Protein AF-A0A426Z5V8-F1 (afdb_monomer)

Structure (mmCIF, N/CA/C/O backbone):
data_AF-A0A426Z5V8-F1
#
_entry.id   AF-A0A426Z5V8-F1
#
loop_
_atom_site.group_PDB
_atom_site.id
_atom_site.type_symbol
_atom_site.label_atom_id
_atom_site.label_alt_id
_atom_site.label_comp_id
_atom_site.label_asym_id
_atom_site.label_entity_id
_atom_site.label_seq_id
_atom_site.pdbx_PDB_ins_code
_atom_site.Cartn_x
_atom_site.Cartn_y
_atom_site.Cartn_z
_atom_site.occupancy
_atom_site.B_iso_or_equiv
_atom_site.auth_seq_id
_atom_site.auth_comp_id
_atom_site.auth_asym_id
_atom_site.auth_atom_id
_atom_site.pdbx_PDB_model_num
ATOM 1 N N . MET A 1 1 ? 6.191 -29.766 -72.476 1.00 55.16 1 MET A N 1
ATOM 2 C CA . MET A 1 1 ? 6.944 -28.725 -71.738 1.00 55.16 1 MET A CA 1
ATOM 3 C C . MET A 1 1 ? 6.121 -27.982 -70.675 1.00 55.16 1 MET A C 1
ATOM 5 O O . MET A 1 1 ? 6.708 -27.574 -69.689 1.00 55.16 1 MET A O 1
ATOM 9 N N . ALA A 1 2 ? 4.786 -27.871 -70.777 1.00 56.72 2 ALA A N 1
ATOM 10 C CA . ALA A 1 2 ? 3.967 -27.177 -69.764 1.00 56.72 2 ALA A CA 1
ATOM 11 C C . ALA A 1 2 ? 3.814 -27.917 -68.411 1.00 56.72 2 ALA A C 1
ATOM 13 O O . ALA A 1 2 ? 3.702 -27.281 -67.372 1.00 56.72 2 ALA A O 1
ATOM 14 N N . LYS A 1 3 ? 3.858 -29.259 -68.395 1.00 54.56 3 LYS A N 1
ATOM 15 C CA . LYS A 1 3 ? 3.648 -30.066 -67.172 1.00 54.56 3 LYS A CA 1
ATOM 16 C C . LYS A 1 3 ? 4.737 -29.871 -66.108 1.00 54.56 3 LYS A C 1
ATOM 18 O O . LYS A 1 3 ? 4.431 -29.858 -64.922 1.00 54.56 3 LYS A O 1
ATOM 23 N N . HIS A 1 4 ? 5.986 -29.674 -66.534 1.00 56.72 4 HIS A N 1
ATOM 24 C CA . HIS A 1 4 ? 7.084 -29.393 -65.609 1.00 56.72 4 HIS A CA 1
ATOM 25 C C . HIS A 1 4 ? 6.956 -27.997 -64.999 1.00 56.72 4 HIS A C 1
ATOM 27 O O . HIS A 1 4 ? 7.179 -27.859 -63.807 1.00 56.72 4 HIS A O 1
ATOM 33 N N . LEU A 1 5 ? 6.501 -27.006 -65.777 1.00 56.75 5 LEU A N 1
ATOM 34 C CA . LEU A 1 5 ? 6.340 -25.621 -65.331 1.00 56.75 5 LEU A CA 1
ATOM 35 C C . LEU A 1 5 ? 5.289 -25.474 -64.217 1.00 56.75 5 LEU A C 1
ATOM 37 O O . LEU A 1 5 ? 5.528 -24.773 -63.240 1.00 56.75 5 LEU A O 1
ATOM 41 N N . PHE A 1 6 ? 4.156 -26.178 -64.314 1.00 58.22 6 PHE A N 1
ATOM 42 C CA . PHE A 1 6 ? 3.129 -26.148 -63.262 1.00 58.22 6 PHE A CA 1
ATOM 43 C C . PHE A 1 6 ? 3.600 -26.803 -61.957 1.00 58.22 6 PHE A C 1
ATOM 45 O O . PHE A 1 6 ? 3.273 -26.318 -60.876 1.00 58.22 6 PHE A O 1
ATOM 52 N N . SER A 1 7 ? 4.406 -27.865 -62.049 1.00 63.38 7 SER A N 1
ATOM 53 C CA . SER A 1 7 ? 4.943 -28.549 -60.870 1.00 63.38 7 SER A CA 1
ATOM 54 C C . SER A 1 7 ? 5.973 -27.696 -60.131 1.00 63.38 7 SER A C 1
ATOM 56 O O . SER A 1 7 ? 5.934 -27.639 -58.905 1.00 63.38 7 SER A O 1
ATOM 58 N N . THR A 1 8 ? 6.873 -27.001 -60.835 1.00 66.81 8 THR A N 1
ATOM 59 C CA . THR A 1 8 ? 7.850 -26.112 -60.185 1.00 66.81 8 THR A CA 1
ATOM 60 C C . THR A 1 8 ? 7.180 -24.893 -59.563 1.00 66.81 8 THR A C 1
ATOM 62 O O . THR A 1 8 ? 7.540 -24.517 -58.453 1.00 66.81 8 THR A O 1
ATOM 65 N N . VAL A 1 9 ? 6.176 -24.306 -60.222 1.00 71.31 9 VAL A N 1
ATOM 66 C CA . VAL A 1 9 ? 5.433 -23.159 -59.673 1.00 71.31 9 VAL A CA 1
ATOM 67 C C . VAL A 1 9 ? 4.659 -23.550 -58.409 1.00 71.31 9 VAL A C 1
ATOM 69 O O . VAL A 1 9 ? 4.696 -22.811 -57.429 1.00 71.31 9 VAL A O 1
ATOM 72 N N . ALA A 1 10 ? 4.034 -24.733 -58.381 1.00 69.94 10 ALA A N 1
ATOM 73 C CA . ALA A 1 10 ? 3.339 -25.232 -57.193 1.00 69.94 10 ALA A CA 1
ATOM 74 C C . ALA A 1 10 ? 4.294 -25.485 -56.010 1.00 69.94 10 ALA A C 1
ATOM 76 O O . ALA A 1 10 ? 3.974 -25.133 -54.875 1.00 69.94 10 ALA A O 1
ATOM 77 N N . ILE A 1 11 ? 5.485 -26.035 -56.272 1.00 71.62 11 ILE A N 1
ATOM 78 C CA . ILE A 1 11 ? 6.505 -26.279 -55.239 1.00 71.62 11 ILE A CA 1
ATOM 79 C C . ILE A 1 11 ? 7.052 -24.956 -54.690 1.00 71.62 11 ILE A C 1
ATOM 81 O O . ILE A 1 11 ? 7.156 -24.795 -53.477 1.00 71.62 11 ILE A O 1
ATOM 85 N N . VAL A 1 12 ? 7.347 -23.983 -55.557 1.00 74.31 12 VAL A N 1
ATOM 86 C CA . VAL A 1 12 ? 7.844 -22.664 -55.134 1.00 74.31 12 VAL A CA 1
ATOM 87 C C . VAL A 1 12 ? 6.796 -21.921 -54.304 1.00 74.31 12 VAL A C 1
ATOM 89 O O . VAL A 1 12 ? 7.149 -21.328 -53.289 1.00 74.31 12 VAL A O 1
ATOM 92 N N . PHE A 1 13 ? 5.513 -21.995 -54.671 1.00 66.31 13 PHE A N 1
ATOM 93 C CA . PHE A 1 13 ? 4.436 -21.360 -53.909 1.00 66.31 13 PHE A CA 1
ATOM 94 C C . PHE A 1 13 ? 4.226 -22.032 -52.545 1.00 66.31 13 PHE A C 1
ATOM 96 O O . PHE A 1 13 ? 4.108 -21.344 -51.536 1.00 66.31 13 PHE A O 1
ATOM 103 N N . ALA A 1 14 ? 4.269 -23.367 -52.477 1.00 68.75 14 ALA A N 1
ATOM 104 C CA . ALA A 1 14 ? 4.190 -24.090 -51.209 1.00 68.75 14 ALA A CA 1
ATOM 105 C C . ALA A 1 14 ? 5.364 -23.737 -50.279 1.00 68.75 14 ALA A C 1
ATOM 107 O O . ALA A 1 14 ? 5.156 -23.440 -49.108 1.00 68.75 14 ALA A O 1
ATOM 108 N N . VAL A 1 15 ? 6.590 -23.679 -50.801 1.00 71.00 15 VAL A N 1
ATOM 109 C CA . VAL A 1 15 ? 7.780 -23.314 -50.016 1.00 71.00 15 VAL A CA 1
ATOM 110 C C . VAL A 1 15 ? 7.729 -21.844 -49.574 1.00 71.00 15 VAL A C 1
ATOM 112 O O . VAL A 1 15 ? 7.972 -21.549 -48.405 1.00 71.00 15 VAL A O 1
ATOM 115 N N . ALA A 1 16 ? 7.333 -20.924 -50.459 1.00 71.31 16 ALA A N 1
ATOM 116 C CA . ALA A 1 16 ? 7.207 -19.498 -50.152 1.00 71.31 16 ALA A CA 1
ATOM 117 C C . ALA A 1 16 ? 6.051 -19.173 -49.191 1.00 71.31 16 ALA A C 1
ATOM 119 O O . ALA A 1 16 ? 6.133 -18.182 -48.472 1.00 71.31 16 ALA A O 1
ATOM 120 N N . CYS A 1 17 ? 4.993 -19.987 -49.145 1.00 64.00 17 CYS A N 1
ATOM 121 C CA . CYS A 1 17 ? 3.884 -19.812 -48.203 1.00 64.00 17 CYS A CA 1
ATOM 122 C C . CYS A 1 17 ? 4.128 -20.500 -46.851 1.00 64.00 17 CYS A C 1
ATOM 124 O O . CYS A 1 17 ? 3.636 -20.019 -45.832 1.00 64.00 17 CYS A O 1
ATOM 126 N N . VAL A 1 18 ? 4.894 -21.595 -46.816 1.00 62.75 18 VAL A N 1
ATOM 127 C CA . VAL A 1 18 ? 5.131 -22.377 -45.588 1.00 62.75 18 VAL A CA 1
ATOM 128 C C . VAL A 1 18 ? 6.331 -21.852 -44.788 1.00 62.75 18 VAL A C 1
ATOM 130 O O . VAL A 1 18 ? 6.291 -21.853 -43.558 1.00 62.75 18 VAL A O 1
ATOM 133 N N . LEU A 1 19 ? 7.371 -21.321 -45.443 1.00 58.97 19 LEU A N 1
ATOM 134 C CA . LEU A 1 19 ? 8.549 -20.770 -44.754 1.00 58.97 19 LEU A CA 1
ATOM 135 C C . LEU A 1 19 ? 8.251 -19.537 -43.871 1.00 58.97 19 LEU A C 1
ATOM 137 O O . LEU A 1 19 ? 8.749 -19.498 -42.744 1.00 58.97 19 LEU A O 1
ATOM 141 N N . PRO A 1 20 ? 7.425 -18.554 -44.287 1.00 60.22 20 PRO A N 1
ATOM 142 C CA . PRO A 1 20 ? 7.067 -17.432 -43.421 1.00 60.22 20 PRO A CA 1
ATOM 143 C C . PRO A 1 20 ? 6.197 -17.866 -42.238 1.00 60.22 20 PRO A C 1
ATOM 145 O O . PRO A 1 20 ? 6.329 -17.307 -41.154 1.00 60.22 20 PRO A O 1
ATOM 148 N N . ALA A 1 21 ? 5.340 -18.880 -42.416 1.00 58.59 21 ALA A N 1
ATOM 149 C CA . ALA A 1 21 ? 4.471 -19.386 -41.354 1.00 58.59 21 ALA A CA 1
ATOM 150 C C . ALA A 1 21 ? 5.272 -20.021 -40.201 1.00 58.59 21 ALA A C 1
ATOM 152 O O . ALA A 1 21 ? 4.954 -19.803 -39.034 1.00 58.59 21 ALA A O 1
ATOM 153 N N . LEU A 1 22 ? 6.361 -20.732 -40.514 1.00 55.81 22 LEU A N 1
ATOM 154 C CA . LEU A 1 22 ? 7.282 -21.284 -39.512 1.00 55.81 22 LEU A CA 1
ATOM 155 C C . LEU A 1 22 ? 8.138 -20.200 -38.839 1.00 55.81 22 LEU A C 1
ATOM 157 O O . LEU A 1 22 ? 8.370 -20.272 -37.636 1.00 55.81 22 LEU A O 1
ATOM 161 N N . ALA A 1 23 ? 8.549 -19.163 -39.576 1.00 56.12 23 ALA A N 1
ATOM 162 C CA . ALA A 1 23 ? 9.324 -18.052 -39.017 1.00 56.12 23 ALA A CA 1
ATOM 163 C C . ALA A 1 23 ? 8.516 -17.169 -38.045 1.00 56.12 23 ALA A C 1
ATOM 165 O O . ALA A 1 23 ? 9.105 -16.503 -37.194 1.00 56.12 23 ALA A O 1
ATOM 166 N N . ILE A 1 24 ? 7.182 -17.153 -38.155 1.00 53.88 24 ILE A N 1
ATOM 167 C CA . ILE A 1 24 ? 6.301 -16.462 -37.200 1.00 53.88 24 ILE A CA 1
ATOM 168 C C . ILE A 1 24 ? 6.082 -17.324 -35.946 1.00 53.88 24 ILE A C 1
ATOM 170 O O . ILE A 1 24 ? 6.035 -16.783 -34.846 1.00 53.88 24 ILE A O 1
ATOM 174 N N . ALA A 1 25 ? 6.029 -18.655 -36.075 1.00 51.53 25 ALA A N 1
ATOM 175 C CA . ALA A 1 25 ? 5.798 -19.556 -34.941 1.00 51.53 25 ALA A CA 1
ATOM 176 C C . ALA A 1 25 ? 6.964 -19.608 -33.934 1.00 51.53 25 ALA A C 1
ATOM 178 O O . ALA A 1 25 ? 6.746 -19.909 -32.765 1.00 51.53 25 ALA A O 1
ATOM 179 N N . THR A 1 26 ? 8.194 -19.297 -34.354 1.00 48.88 26 THR A N 1
ATOM 180 C CA . THR A 1 26 ? 9.377 -19.327 -33.472 1.00 48.88 26 THR A CA 1
ATOM 181 C C . THR A 1 26 ? 9.777 -17.958 -32.919 1.00 48.88 26 THR A C 1
ATOM 183 O O . THR A 1 26 ? 10.786 -17.864 -32.226 1.00 48.88 26 THR A O 1
ATOM 186 N N . ARG A 1 27 ? 9.046 -16.881 -33.241 1.00 45.56 27 ARG A N 1
ATOM 187 C CA . ARG A 1 27 ? 9.428 -15.510 -32.855 1.00 45.56 27 ARG A CA 1
ATOM 188 C C . ARG A 1 27 ? 8.828 -15.006 -31.545 1.00 45.56 27 ARG A C 1
ATOM 190 O O . ARG A 1 27 ? 9.198 -13.916 -31.132 1.00 45.56 27 ARG A O 1
ATOM 197 N N . ASP A 1 28 ? 7.996 -15.799 -30.875 1.00 45.94 28 ASP A N 1
ATOM 198 C CA . ASP A 1 28 ? 7.311 -15.382 -29.640 1.00 45.94 28 ASP A CA 1
ATOM 199 C C . ASP A 1 28 ? 7.700 -16.196 -28.396 1.00 45.94 28 ASP A C 1
ATOM 201 O O . ASP A 1 28 ? 6.934 -16.328 -27.447 1.00 45.94 28 ASP A O 1
ATOM 205 N N . VAL A 1 29 ? 8.938 -16.693 -28.353 1.00 41.53 29 VAL A N 1
ATOM 206 C CA . VAL A 1 29 ? 9.629 -16.881 -27.065 1.00 41.53 29 VAL A CA 1
ATOM 207 C C . VAL A 1 29 ? 10.583 -15.706 -26.896 1.00 41.53 29 VAL A C 1
ATOM 209 O O . VAL A 1 29 ? 11.797 -15.858 -26.774 1.00 41.53 29 VAL A O 1
ATOM 212 N N . GLY A 1 30 ? 10.028 -14.492 -26.961 1.00 44.12 30 GLY A N 1
ATOM 213 C CA . GLY A 1 30 ? 10.671 -13.371 -26.302 1.00 44.12 30 GLY A CA 1
ATOM 214 C C . GLY A 1 30 ? 10.870 -13.803 -24.858 1.00 44.12 30 GLY A C 1
ATOM 215 O O . GLY A 1 30 ? 9.911 -14.212 -24.207 1.00 44.12 30 GLY A O 1
ATOM 216 N N . VAL A 1 31 ? 12.123 -13.817 -24.407 1.00 42.22 31 VAL A N 1
ATOM 217 C CA . VAL A 1 31 ? 12.471 -13.974 -22.998 1.00 42.22 31 VAL A CA 1
ATOM 218 C C . VAL A 1 31 ? 11.587 -12.993 -22.242 1.00 42.22 31 VAL A C 1
ATOM 220 O O . VAL A 1 31 ? 11.817 -11.786 -22.287 1.00 42.22 31 VAL A O 1
ATOM 223 N N . VAL A 1 32 ? 10.526 -13.501 -21.615 1.00 48.88 32 VAL A N 1
ATOM 224 C CA . VAL A 1 32 ? 9.809 -12.765 -20.588 1.00 48.88 32 VAL A CA 1
ATOM 225 C C . VAL A 1 32 ? 10.875 -12.586 -19.527 1.00 48.88 32 VAL A C 1
ATOM 227 O O . VAL A 1 32 ? 11.209 -13.542 -18.826 1.00 48.88 32 VAL A O 1
ATOM 230 N N . LYS A 1 33 ? 11.516 -11.413 -19.500 1.00 52.44 33 LYS A N 1
ATOM 231 C CA . LYS A 1 33 ? 12.342 -11.030 -18.361 1.00 52.44 33 LYS A CA 1
ATOM 232 C C . LYS A 1 33 ? 11.491 -11.322 -17.136 1.00 52.44 33 LYS A C 1
ATOM 234 O O . LYS A 1 33 ? 10.321 -10.932 -17.119 1.00 52.44 33 LYS A O 1
ATOM 239 N N . LEU A 1 34 ? 12.032 -12.109 -16.210 1.00 66.81 34 LEU A N 1
ATOM 240 C CA . LEU A 1 34 ? 11.315 -12.491 -15.006 1.00 66.81 34 LEU A CA 1
ATOM 241 C C . LEU A 1 34 ? 10.968 -11.199 -14.266 1.00 66.81 34 LEU A C 1
ATOM 243 O O . LEU A 1 34 ? 11.822 -10.587 -13.643 1.00 66.81 34 LEU A O 1
ATOM 247 N N . GLY A 1 35 ? 9.736 -10.731 -14.444 1.00 82.88 35 GLY A N 1
ATOM 248 C CA . GLY A 1 35 ? 9.221 -9.597 -13.701 1.00 82.88 35 GLY A CA 1
ATOM 249 C C . GLY A 1 35 ? 8.995 -9.988 -12.248 1.00 82.88 35 GLY A C 1
ATOM 250 O O . GLY A 1 35 ? 9.048 -11.166 -11.872 1.00 82.88 35 GLY A O 1
ATOM 251 N N . PHE A 1 36 ? 8.673 -8.993 -11.438 1.00 90.50 36 PHE A N 1
ATOM 252 C CA . PHE A 1 36 ? 8.316 -9.199 -10.046 1.00 90.50 36 PHE A CA 1
ATOM 253 C C . PHE A 1 36 ? 6.808 -9.118 -9.850 1.00 90.50 36 PHE A C 1
ATOM 255 O O . PHE A 1 36 ? 6.100 -8.383 -10.536 1.00 90.50 36 PHE A O 1
ATOM 262 N N . VAL A 1 37 ? 6.315 -9.868 -8.871 1.00 92.12 37 VAL A N 1
ATOM 263 C CA . VAL A 1 37 ? 4.972 -9.678 -8.325 1.00 92.12 37 VAL A CA 1
ATOM 264 C C . VAL A 1 37 ? 5.137 -8.990 -6.985 1.00 92.12 37 VAL A C 1
ATOM 266 O O . VAL A 1 37 ? 5.629 -9.602 -6.040 1.00 92.12 37 VAL A O 1
ATOM 269 N N . VAL A 1 38 ? 4.748 -7.725 -6.890 1.00 93.88 38 VAL A N 1
ATOM 270 C CA . VAL A 1 38 ? 4.689 -7.032 -5.605 1.00 93.88 38 VAL A CA 1
ATOM 271 C C . VAL A 1 38 ? 3.349 -7.336 -4.963 1.00 93.88 38 VAL A C 1
ATOM 273 O O . VAL A 1 38 ? 2.304 -6.961 -5.495 1.00 93.88 38 VAL A O 1
ATOM 276 N N . GLN A 1 39 ? 3.389 -8.025 -3.830 1.00 94.25 39 GLN A N 1
ATOM 277 C CA . GLN A 1 39 ? 2.213 -8.409 -3.071 1.00 94.25 39 GLN A CA 1
ATOM 278 C C . GLN A 1 39 ? 2.183 -7.668 -1.738 1.00 94.25 39 GLN A C 1
ATOM 280 O O . GLN A 1 39 ? 3.158 -7.679 -0.992 1.00 94.25 39 GLN A O 1
ATOM 285 N N . GLY A 1 40 ? 1.048 -7.078 -1.396 1.00 94.25 40 GLY A N 1
ATOM 286 C CA . GLY A 1 40 ? 0.831 -6.476 -0.085 1.00 94.25 40 GLY A CA 1
ATOM 287 C C . GLY A 1 40 ? -0.650 -6.405 0.245 1.00 94.25 40 GLY A C 1
ATOM 288 O O . GLY A 1 40 ? -1.492 -6.885 -0.514 1.00 94.25 40 GLY A O 1
ATOM 289 N N . ARG A 1 41 ? -0.977 -5.824 1.398 1.00 94.50 41 ARG A N 1
ATOM 290 C CA . ARG A 1 41 ? -2.364 -5.654 1.844 1.00 94.50 41 ARG A CA 1
ATOM 291 C C . ARG A 1 41 ? -2.653 -4.203 2.163 1.00 94.50 41 ARG A C 1
ATOM 293 O O . ARG A 1 41 ? -1.749 -3.463 2.551 1.00 94.50 41 ARG A O 1
ATOM 300 N N . VAL A 1 42 ? -3.915 -3.817 2.020 1.00 95.38 42 VAL A N 1
ATOM 301 C CA . VAL A 1 42 ? -4.397 -2.511 2.466 1.00 95.38 42 VAL A CA 1
ATOM 302 C C . VAL A 1 42 ? -5.455 -2.704 3.538 1.00 95.38 42 VAL A C 1
ATOM 304 O O . VAL A 1 42 ? -6.479 -3.346 3.301 1.00 95.38 42 VAL A O 1
ATOM 307 N N . PHE A 1 43 ? -5.190 -2.164 4.724 1.00 95.88 43 PHE A N 1
ATOM 308 C CA . PHE A 1 43 ? -6.089 -2.250 5.868 1.00 95.88 43 PHE A CA 1
ATOM 309 C C . PHE A 1 43 ? -6.724 -0.897 6.192 1.00 95.88 43 PHE A C 1
ATOM 311 O O . PHE A 1 43 ? -6.172 0.170 5.925 1.00 95.88 43 PHE A O 1
ATOM 318 N N . CYS A 1 44 ? -7.906 -0.966 6.782 1.00 96.50 44 CYS A N 1
ATOM 319 C CA . CYS A 1 44 ? -8.594 0.124 7.433 1.00 96.50 44 CYS A CA 1
ATOM 320 C C . CYS A 1 44 ? -8.350 0.021 8.939 1.00 96.50 44 CYS A C 1
ATOM 322 O O . CYS A 1 44 ? -8.772 -0.940 9.591 1.00 96.50 44 CYS A O 1
ATOM 324 N N . ASP A 1 45 ? -7.691 1.026 9.496 1.00 96.88 45 ASP A N 1
ATOM 325 C CA . ASP A 1 45 ? -7.527 1.196 10.929 1.00 96.88 45 ASP A CA 1
ATOM 326 C C . ASP A 1 45 ? -8.837 1.710 11.540 1.00 96.88 45 ASP A C 1
ATOM 328 O O . ASP A 1 45 ? -9.105 2.913 11.627 1.00 96.88 45 ASP A O 1
ATOM 332 N N . THR A 1 46 ? -9.672 0.757 11.947 1.00 96.94 46 THR A N 1
ATOM 333 C CA . THR A 1 46 ? -10.987 0.985 12.555 1.00 96.94 46 THR A CA 1
ATOM 334 C C . THR A 1 46 ? -10.918 1.556 13.965 1.00 96.94 46 THR A C 1
ATOM 336 O O . THR A 1 46 ? -11.911 2.107 14.443 1.00 96.94 46 THR A O 1
ATOM 339 N N . CYS A 1 47 ? -9.772 1.441 14.636 1.00 96.25 47 CYS A N 1
ATOM 340 C CA . CYS A 1 47 ? -9.580 1.937 15.994 1.00 96.25 47 CYS A CA 1
ATOM 341 C C . CYS A 1 47 ? -8.756 3.217 16.063 1.00 96.25 47 CYS A C 1
ATOM 343 O O . CYS A 1 47 ? -8.745 3.855 17.117 1.00 96.25 47 CYS A O 1
ATOM 345 N N . ARG A 1 48 ? -8.149 3.634 14.950 1.00 95.06 48 ARG A N 1
ATOM 346 C CA . ARG A 1 48 ? -7.212 4.758 14.881 1.00 95.06 48 ARG A CA 1
ATOM 347 C C . ARG A 1 48 ? -5.974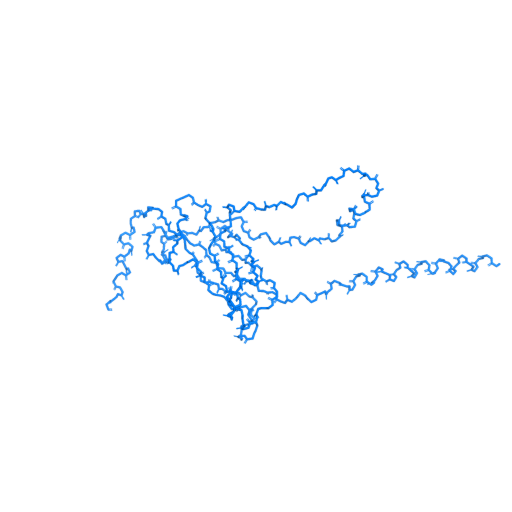 4.523 15.757 1.00 95.06 48 ARG A C 1
ATOM 349 O O . ARG A 1 48 ? -5.484 5.443 16.403 1.00 95.06 48 ARG A O 1
ATOM 356 N N . ALA A 1 49 ? -5.511 3.273 15.793 1.00 93.75 49 ALA A N 1
ATOM 357 C CA . ALA A 1 49 ? -4.361 2.805 16.561 1.00 93.75 49 ALA A CA 1
ATOM 358 C C . ALA A 1 49 ? -3.005 3.175 15.929 1.00 93.75 49 ALA A C 1
ATOM 360 O O . ALA A 1 49 ? -1.994 3.230 16.622 1.00 93.75 49 ALA A O 1
ATOM 361 N N . GLY A 1 50 ? -2.962 3.397 14.613 1.00 93.94 50 GLY A N 1
ATOM 362 C CA . GLY A 1 50 ? -1.735 3.617 13.841 1.00 93.94 50 GLY A CA 1
ATOM 363 C C . GLY A 1 50 ? -1.040 2.336 13.358 1.00 93.94 50 GLY A C 1
ATOM 364 O O . GLY A 1 50 ? 0.019 2.394 12.727 1.00 93.94 50 GLY A O 1
ATOM 365 N N . PHE A 1 51 ? -1.629 1.171 13.623 1.00 93.19 51 PHE A N 1
ATOM 366 C CA . PHE A 1 51 ? -1.131 -0.137 13.203 1.00 93.19 51 PHE A CA 1
ATOM 367 C C . PHE A 1 51 ? -2.282 -1.131 13.008 1.00 93.19 51 PHE A C 1
ATOM 369 O O . PHE A 1 51 ? -3.424 -0.872 13.381 1.00 93.19 51 PHE A O 1
ATOM 376 N N . GLU A 1 52 ? -1.972 -2.272 12.396 1.00 93.94 52 GLU A N 1
ATOM 377 C CA . GLU A 1 52 ? -2.937 -3.337 12.123 1.00 93.94 52 GLU A CA 1
ATOM 378 C C . GLU A 1 52 ? -3.330 -4.057 13.429 1.00 93.94 52 GLU A C 1
ATOM 380 O O . GLU A 1 52 ? -2.481 -4.602 14.134 1.00 93.94 52 GLU A O 1
ATOM 385 N N . THR A 1 53 ? -4.623 -4.054 13.754 1.00 94.69 53 THR A N 1
ATOM 386 C CA . THR A 1 53 ? -5.210 -4.675 14.957 1.00 94.69 53 THR A CA 1
ATOM 387 C C . THR A 1 53 ? -6.216 -5.772 14.579 1.00 94.69 53 THR A C 1
ATOM 389 O O . THR A 1 53 ? -6.707 -5.779 13.451 1.00 94.69 53 THR A O 1
ATOM 392 N N . PRO A 1 54 ? -6.632 -6.658 15.508 1.00 94.88 54 PRO A N 1
ATOM 393 C CA . PRO A 1 54 ? -7.698 -7.637 15.257 1.00 94.88 54 PRO A CA 1
ATOM 394 C C . PRO A 1 54 ? -9.049 -7.029 14.851 1.00 94.88 54 PRO A C 1
ATOM 396 O O . PRO A 1 54 ? -9.883 -7.724 14.279 1.00 94.88 54 PRO A O 1
ATOM 399 N N . ALA A 1 55 ? -9.279 -5.747 15.157 1.00 95.56 55 ALA A N 1
ATOM 400 C CA . ALA A 1 55 ? -10.471 -5.012 14.740 1.00 95.56 55 ALA A CA 1
ATOM 401 C C . ALA A 1 55 ? -10.330 -4.370 13.348 1.00 95.56 55 ALA A C 1
ATOM 403 O O . ALA A 1 55 ? -11.317 -3.858 12.813 1.00 95.56 55 ALA A O 1
ATOM 404 N N . SER A 1 56 ? -9.123 -4.350 12.773 1.00 96.00 56 SER A N 1
ATOM 405 C CA . SER A 1 56 ? -8.875 -3.772 11.451 1.00 96.00 56 SER A CA 1
ATOM 406 C C . SER A 1 56 ? -9.569 -4.592 10.370 1.00 96.00 56 SER A C 1
ATOM 408 O O . SER A 1 56 ? -9.588 -5.822 10.412 1.00 96.00 56 SER A O 1
ATOM 410 N N . THR A 1 57 ? -10.134 -3.904 9.385 1.00 95.81 57 THR A N 1
ATOM 411 C CA . THR A 1 57 ? -10.725 -4.531 8.197 1.00 95.81 57 THR A CA 1
ATOM 412 C C . THR A 1 57 ? -9.801 -4.338 7.004 1.00 95.81 57 THR A C 1
ATOM 414 O O . THR A 1 57 ? -8.924 -3.482 7.035 1.00 95.81 57 THR A O 1
ATOM 417 N N . TYR A 1 58 ? -9.964 -5.124 5.942 1.00 95.19 58 TYR A N 1
ATOM 418 C CA . TYR A 1 58 ? -9.176 -4.949 4.721 1.00 95.19 58 TYR A CA 1
ATOM 419 C C . TYR A 1 58 ? -10.010 -4.310 3.612 1.00 95.19 58 TYR A C 1
ATOM 421 O O . TYR A 1 58 ? -11.178 -4.661 3.433 1.00 95.19 58 TYR A O 1
ATOM 429 N N . ILE A 1 59 ? -9.396 -3.385 2.869 1.00 93.00 59 ILE A N 1
ATOM 430 C CA . ILE A 1 59 ? -10.053 -2.639 1.792 1.00 93.00 59 ILE A CA 1
ATOM 431 C C . ILE A 1 59 ? -10.182 -3.540 0.568 1.00 93.00 59 ILE A C 1
ATOM 433 O O . ILE A 1 59 ? -9.200 -3.820 -0.122 1.00 93.00 59 ILE A O 1
ATOM 437 N N . GLN A 1 60 ? -11.400 -3.998 0.302 1.00 91.44 60 GLN A N 1
ATOM 438 C CA . GLN A 1 60 ? -11.696 -4.898 -0.808 1.00 91.44 60 GLN A CA 1
ATOM 439 C C . GLN A 1 60 ? -11.751 -4.141 -2.137 1.00 91.44 60 GLN A C 1
ATOM 441 O O . GLN A 1 60 ? -12.277 -3.030 -2.205 1.00 91.44 60 GLN A O 1
ATOM 446 N N . GLY A 1 61 ? -11.261 -4.772 -3.200 1.00 85.12 61 GLY A N 1
ATOM 447 C CA . GLY A 1 61 ? -11.366 -4.255 -4.561 1.00 85.12 61 GLY A CA 1
ATOM 448 C C . GLY A 1 61 ? -11.690 -5.347 -5.581 1.00 85.12 61 GLY A C 1
ATOM 449 O O . GLY A 1 61 ? -11.889 -6.516 -5.243 1.00 85.12 61 GLY A O 1
ATOM 450 N N . GLU A 1 62 ? -11.744 -4.956 -6.856 1.00 78.25 62 GLU A N 1
ATOM 451 C CA . GLU A 1 62 ? -12.081 -5.858 -7.971 1.00 78.25 62 GLU A CA 1
ATOM 452 C C . GLU A 1 62 ? -10.948 -6.837 -8.339 1.00 78.25 62 GLU A C 1
ATOM 454 O O . GLU A 1 62 ? -11.138 -7.742 -9.152 1.00 78.25 62 GLU A O 1
ATOM 459 N N . GLY A 1 63 ? -9.780 -6.700 -7.707 1.00 69.44 63 GLY A N 1
ATOM 460 C CA . GLY A 1 63 ? -8.617 -7.549 -7.913 1.00 69.44 63 GLY A CA 1
ATOM 461 C C . GLY A 1 63 ? -7.840 -7.247 -9.189 1.00 69.44 63 GLY A C 1
ATOM 462 O O . GLY A 1 63 ? -8.246 -6.477 -10.061 1.00 69.44 63 GLY A O 1
ATOM 463 N N . PHE A 1 64 ? -6.674 -7.882 -9.276 1.00 63.44 64 PHE A N 1
ATOM 464 C CA . PHE A 1 64 ? -5.754 -7.756 -10.395 1.00 63.44 64 PHE A CA 1
ATOM 465 C C . PHE A 1 64 ? -6.383 -8.297 -11.690 1.00 63.44 64 PHE A C 1
ATOM 467 O O . PHE A 1 64 ? -6.497 -9.511 -11.886 1.00 63.44 64 PHE A O 1
ATOM 474 N N . THR A 1 65 ? -6.745 -7.408 -12.618 1.00 54.09 65 THR A N 1
ATOM 475 C CA . THR A 1 65 ? -6.996 -7.807 -14.006 1.00 54.09 65 THR A CA 1
ATOM 476 C C . THR A 1 65 ? -5.656 -7.913 -14.719 1.00 54.09 65 THR A C 1
ATOM 478 O O . THR A 1 65 ? -5.133 -6.944 -15.265 1.00 54.09 65 THR A O 1
ATOM 481 N N . ALA A 1 66 ? -5.079 -9.119 -14.719 1.00 51.84 66 ALA A N 1
ATOM 482 C CA . ALA A 1 66 ? -3.946 -9.416 -15.586 1.00 51.84 66 ALA A CA 1
ATOM 483 C C . ALA A 1 66 ? -4.285 -8.961 -17.012 1.00 51.84 66 ALA A C 1
ATOM 485 O O . ALA A 1 66 ? -5.411 -9.224 -17.459 1.00 51.84 66 ALA A O 1
ATOM 486 N N . PRO A 1 67 ? -3.358 -8.319 -17.748 1.00 48.06 67 PRO A N 1
ATOM 487 C CA . PRO A 1 67 ? -3.578 -8.048 -19.155 1.00 48.06 67 PRO A CA 1
ATOM 488 C C . PRO A 1 67 ? -3.814 -9.396 -19.830 1.00 48.06 67 PRO A C 1
ATOM 490 O O . PRO A 1 67 ? -2.889 -10.183 -20.036 1.00 48.06 67 PRO A O 1
ATOM 493 N N . ARG A 1 68 ? -5.088 -9.695 -20.111 1.00 39.66 68 ARG A N 1
ATOM 494 C CA . ARG A 1 68 ? -5.496 -10.875 -20.860 1.00 39.66 68 ARG A CA 1
ATOM 495 C C . ARG A 1 68 ? -4.756 -10.734 -22.171 1.00 39.66 68 ARG A C 1
ATOM 497 O O . ARG A 1 68 ? -5.023 -9.785 -22.910 1.00 39.66 68 ARG A O 1
ATOM 504 N N . SER A 1 69 ? -3.757 -11.592 -22.359 1.00 42.78 69 SER A N 1
ATOM 505 C CA . SER A 1 69 ? -2.885 -11.626 -23.522 1.00 42.78 69 SER A CA 1
ATOM 506 C C . SER A 1 69 ? -3.671 -11.170 -24.744 1.00 42.78 69 SER A C 1
ATOM 508 O O . SER A 1 69 ? -4.692 -11.763 -25.104 1.00 42.78 69 SER A O 1
ATOM 510 N N . ARG A 1 70 ? -3.248 -10.052 -25.347 1.00 44.44 70 ARG A N 1
ATOM 511 C CA . ARG A 1 70 ? -3.704 -9.692 -26.687 1.00 44.44 70 ARG A CA 1
ATOM 512 C C . ARG A 1 70 ? -3.251 -10.839 -27.579 1.00 44.44 70 ARG A C 1
ATOM 514 O O . ARG A 1 70 ? -2.139 -10.831 -28.090 1.00 44.44 70 ARG A O 1
ATOM 521 N N . LEU A 1 71 ? -4.100 -11.850 -27.731 1.00 37.62 71 LEU A N 1
ATOM 522 C CA . LEU A 1 71 ? -3.967 -12.844 -28.777 1.00 37.62 71 LEU A CA 1
ATOM 523 C C . LEU A 1 71 ? -3.871 -12.047 -30.087 1.00 37.62 71 LEU A C 1
ATOM 525 O O . LEU A 1 71 ? -4.820 -11.332 -30.432 1.00 37.62 71 LEU A O 1
ATOM 529 N N . PRO A 1 72 ? -2.759 -12.143 -30.837 1.00 40.69 72 PRO A N 1
ATOM 530 C CA . PRO A 1 72 ? -2.567 -11.375 -32.066 1.00 40.69 72 PRO A CA 1
ATOM 531 C C . PRO A 1 72 ? -3.542 -11.808 -33.175 1.00 40.69 72 PRO A C 1
ATOM 533 O O . PRO A 1 72 ? -3.627 -11.166 -34.221 1.00 40.69 72 PRO A O 1
ATOM 536 N N . ILE A 1 73 ? -4.347 -12.848 -32.924 1.00 43.75 73 ILE A N 1
ATOM 537 C CA . ILE A 1 73 ? -5.425 -13.314 -33.798 1.00 43.75 73 ILE A CA 1
ATOM 538 C C . ILE A 1 73 ? -6.444 -12.190 -34.062 1.00 43.75 73 ILE A C 1
ATOM 540 O O . ILE A 1 73 ? -6.869 -11.999 -35.203 1.00 43.75 73 ILE A O 1
ATOM 544 N N . PHE A 1 74 ? -6.785 -11.378 -33.053 1.00 40.66 74 PHE A N 1
ATOM 545 C CA . PHE A 1 74 ? -7.730 -10.267 -33.239 1.00 40.66 74 PHE A CA 1
ATOM 546 C C . PHE A 1 74 ? -7.139 -9.105 -34.056 1.00 40.66 74 PHE A C 1
ATOM 548 O O . PHE A 1 74 ? -7.868 -8.458 -34.808 1.00 40.66 74 PHE A O 1
ATOM 555 N N . PHE A 1 75 ? -5.821 -8.877 -33.989 1.00 42.41 75 PHE A N 1
ATOM 556 C CA . PHE A 1 75 ? -5.140 -7.843 -34.783 1.00 42.41 75 PHE A CA 1
ATOM 557 C C . PHE A 1 75 ? -5.082 -8.199 -36.275 1.00 42.41 75 PHE A C 1
ATOM 559 O O . PHE A 1 75 ? -5.251 -7.328 -37.133 1.00 42.41 75 PHE A O 1
ATOM 566 N N . PHE A 1 76 ? -4.900 -9.483 -36.597 1.00 39.34 76 PHE A N 1
ATOM 567 C CA . PHE A 1 76 ? -4.946 -9.959 -37.980 1.00 39.34 76 PHE A CA 1
ATOM 568 C C . PHE A 1 76 ? -6.363 -9.919 -38.561 1.00 39.34 76 PHE A C 1
ATOM 570 O O . PHE A 1 76 ? -6.531 -9.487 -39.701 1.00 39.34 76 PHE A O 1
ATOM 577 N N . CYS A 1 77 ? -7.388 -10.264 -37.774 1.00 44.62 77 CYS A N 1
ATOM 578 C CA . CYS A 1 77 ? -8.779 -10.134 -38.212 1.00 44.62 77 CYS A CA 1
ATOM 579 C C . CYS A 1 77 ? -9.173 -8.660 -38.437 1.00 44.62 77 CYS A C 1
ATOM 581 O O . CYS A 1 77 ? -9.821 -8.339 -39.433 1.00 44.62 77 CYS A O 1
ATOM 583 N N . TRP A 1 78 ? -8.698 -7.735 -37.591 1.00 38.31 78 TRP A N 1
ATOM 584 C CA . TRP A 1 78 ? -8.933 -6.296 -37.760 1.00 38.31 78 TRP A CA 1
ATOM 585 C C . TRP A 1 78 ? -8.283 -5.738 -39.031 1.00 38.31 78 TRP A C 1
ATOM 587 O O . TRP A 1 78 ? -8.954 -5.069 -39.813 1.00 38.31 78 TRP A O 1
ATOM 597 N N . ASN A 1 79 ? -7.003 -6.031 -39.294 1.00 42.94 79 ASN A N 1
ATOM 598 C CA . ASN A 1 79 ? -6.334 -5.547 -40.510 1.00 42.94 79 ASN A CA 1
ATOM 599 C C . ASN A 1 79 ? -6.919 -6.148 -41.800 1.00 42.94 79 ASN A C 1
ATOM 601 O O . ASN 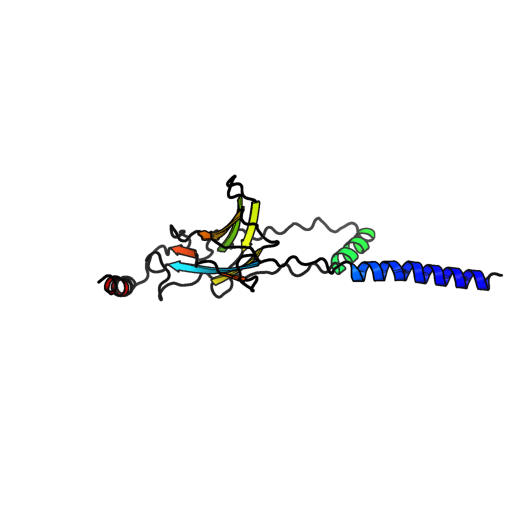A 1 79 ? -6.890 -5.489 -42.841 1.00 42.94 79 ASN A O 1
ATOM 605 N N . PHE A 1 80 ? -7.497 -7.352 -41.736 1.00 46.31 80 PHE A N 1
ATOM 606 C CA . PHE A 1 80 ? -8.201 -7.960 -42.867 1.00 46.31 80 PHE A CA 1
ATOM 607 C C . PHE A 1 80 ? -9.607 -7.362 -43.065 1.00 46.31 80 PHE A C 1
ATOM 609 O O . PHE A 1 80 ? -9.999 -7.065 -44.192 1.00 46.31 80 PHE A O 1
ATOM 616 N N . CYS A 1 81 ? -10.341 -7.088 -41.981 1.00 40.31 81 CYS A N 1
ATOM 617 C CA . CYS A 1 81 ? -11.698 -6.534 -42.039 1.00 40.31 81 CYS A CA 1
ATOM 618 C C . CYS A 1 81 ? -11.721 -5.024 -42.364 1.00 40.31 81 CYS A C 1
ATOM 620 O O . CYS A 1 81 ? -12.625 -4.541 -43.048 1.00 40.31 81 CYS A O 1
ATOM 622 N N . ARG A 1 82 ? -10.674 -4.272 -41.989 1.00 41.38 82 ARG A N 1
ATOM 623 C CA . ARG A 1 82 ? -10.525 -2.833 -42.298 1.00 41.38 82 ARG A CA 1
ATOM 624 C C . ARG A 1 82 ? -10.353 -2.539 -43.794 1.00 41.38 82 ARG A C 1
ATOM 626 O O . ARG A 1 82 ? -10.527 -1.398 -44.209 1.00 41.38 82 ARG A O 1
ATOM 633 N N . ARG A 1 83 ? -10.028 -3.551 -44.609 1.00 48.25 83 ARG A N 1
ATOM 634 C CA . ARG A 1 83 ? -10.017 -3.446 -46.079 1.00 48.25 83 ARG A CA 1
ATOM 635 C C . ARG A 1 83 ? -11.386 -3.670 -46.726 1.00 48.25 83 ARG A C 1
ATOM 637 O O . ARG A 1 83 ? -11.514 -3.379 -47.909 1.00 48.25 83 ARG A O 1
ATOM 644 N N . ILE A 1 84 ? -12.383 -4.168 -45.989 1.00 45.69 84 ILE A N 1
ATOM 645 C CA . ILE A 1 84 ? -13.689 -4.550 -46.552 1.00 45.69 84 ILE A CA 1
ATOM 646 C C . ILE A 1 84 ? -14.824 -3.636 -46.059 1.00 45.69 84 ILE A C 1
ATOM 648 O O . ILE A 1 84 ? -15.771 -3.414 -46.807 1.00 45.69 84 ILE A O 1
ATOM 652 N N . LEU A 1 85 ? -14.730 -3.037 -44.863 1.00 42.66 85 LEU A N 1
ATOM 653 C CA . LEU A 1 85 ? -15.768 -2.134 -44.340 1.00 42.66 85 LEU A CA 1
ATOM 654 C C . LEU A 1 85 ? -15.156 -0.863 -43.713 1.00 42.66 85 LEU A C 1
ATOM 656 O O . LEU A 1 85 ? -14.595 -0.925 -42.614 1.00 42.66 85 LEU A O 1
ATOM 660 N N . PRO A 1 86 ? -15.254 0.311 -44.368 1.00 39.25 86 PRO A N 1
ATOM 661 C CA . PRO A 1 86 ? -14.805 1.571 -43.795 1.00 39.25 86 PRO A CA 1
ATOM 662 C C . PRO A 1 86 ? -15.878 2.063 -42.817 1.00 39.25 86 PRO A C 1
ATOM 664 O O . PRO A 1 86 ? -16.806 2.764 -43.203 1.00 39.25 86 PRO A O 1
ATOM 667 N N . GLY A 1 87 ? -15.805 1.646 -41.552 1.00 48.66 87 GLY A N 1
ATOM 668 C CA . GLY A 1 87 ? -16.832 2.050 -40.584 1.00 48.66 87 GLY A CA 1
ATOM 669 C C . GLY A 1 87 ? -16.573 1.764 -39.109 1.00 48.66 87 GLY A C 1
ATOM 670 O O . GLY A 1 87 ? -17.474 1.981 -38.310 1.00 48.66 87 GLY A O 1
ATOM 671 N N . PHE A 1 88 ? -15.384 1.301 -38.711 1.00 38.03 88 PHE A N 1
ATOM 672 C CA . PHE A 1 88 ? -15.080 1.102 -37.291 1.00 38.03 88 PHE A CA 1
ATOM 673 C C . PHE A 1 88 ? -14.250 2.261 -36.748 1.00 38.03 88 PHE A C 1
ATOM 675 O O . PHE A 1 88 ? -13.076 2.434 -37.089 1.00 38.03 88 PHE A O 1
ATOM 682 N N . GLY A 1 89 ? -14.926 3.079 -35.940 1.00 38.78 89 GLY A N 1
ATOM 683 C CA . GLY A 1 89 ? -14.361 4.195 -35.200 1.00 38.78 89 GLY A CA 1
ATOM 684 C C . GLY A 1 89 ? -13.216 3.777 -34.282 1.00 38.78 89 GLY A C 1
ATOM 685 O O . GLY A 1 89 ? -13.051 2.610 -33.925 1.00 38.78 89 GLY A O 1
ATOM 686 N N . SER A 1 90 ? -12.407 4.774 -33.933 1.00 39.62 90 S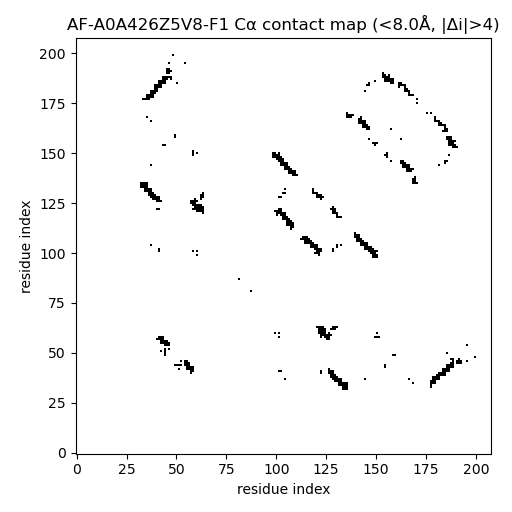ER A N 1
ATOM 687 C CA . SER A 1 90 ? -11.303 4.656 -32.989 1.00 39.62 90 SER A CA 1
ATOM 688 C C . SER A 1 90 ? -11.809 4.071 -31.669 1.00 39.62 90 SER A C 1
ATOM 690 O O . SER A 1 90 ? -12.687 4.643 -31.025 1.00 39.62 90 SER A O 1
ATOM 692 N N . MET A 1 91 ? -11.273 2.914 -31.290 1.00 32.28 91 MET A N 1
ATOM 693 C CA . MET A 1 91 ? -11.531 2.290 -30.000 1.00 32.28 91 MET A CA 1
ATOM 694 C C . MET A 1 91 ? -10.839 3.157 -28.944 1.00 32.28 91 MET A C 1
ATOM 696 O O . MET A 1 91 ? -9.611 3.200 -28.876 1.00 32.28 91 MET A O 1
ATOM 700 N N . HIS A 1 92 ? -11.639 3.919 -28.196 1.00 30.56 92 HIS A N 1
ATOM 701 C CA . HIS A 1 92 ? -11.205 4.673 -27.025 1.00 30.56 92 HIS A CA 1
ATOM 702 C C . HIS A 1 92 ? -10.410 3.733 -26.107 1.00 30.56 92 HIS A C 1
ATOM 704 O O . HIS A 1 92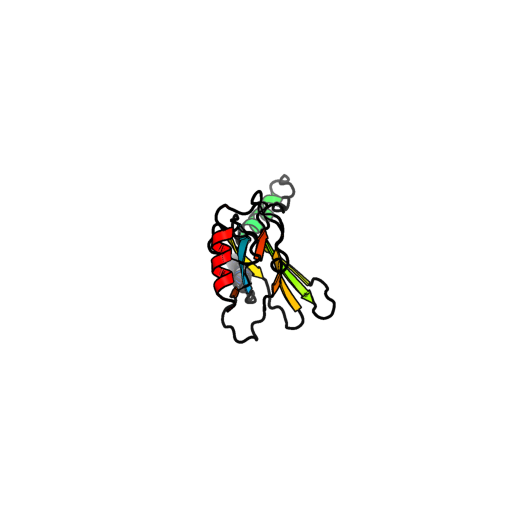 ? -10.918 2.676 -25.728 1.00 30.56 92 HIS A O 1
ATOM 710 N N . LEU A 1 93 ? -9.170 4.099 -25.754 1.00 34.69 93 LEU A N 1
ATOM 711 C CA . LEU A 1 93 ? -8.545 3.548 -24.555 1.00 34.69 93 LEU A CA 1
ATOM 712 C C . LEU A 1 93 ? -9.490 3.890 -23.406 1.00 34.69 93 LEU A C 1
ATOM 714 O O . LEU A 1 93 ? -9.745 5.064 -23.139 1.00 34.69 93 LEU A O 1
ATOM 718 N N . GLN A 1 94 ? -10.058 2.859 -22.795 1.00 31.98 94 GLN A N 1
ATOM 719 C CA . GLN A 1 94 ? -10.849 3.007 -21.593 1.00 31.98 94 GLN A CA 1
ATOM 720 C C . GLN A 1 94 ? -9.860 3.351 -20.485 1.00 31.98 94 GLN A C 1
ATOM 722 O O . GLN A 1 94 ? -9.122 2.488 -20.018 1.00 31.98 94 GLN A O 1
ATOM 727 N N . THR A 1 95 ? -9.777 4.634 -20.142 1.00 35.28 95 THR A N 1
ATOM 728 C CA . THR A 1 95 ? -9.261 5.087 -18.856 1.00 35.28 95 THR A CA 1
ATOM 729 C C . THR A 1 95 ? -10.052 4.317 -17.805 1.00 35.28 95 THR A C 1
ATOM 731 O O . THR A 1 95 ? -11.247 4.551 -17.631 1.00 35.28 95 THR A O 1
ATOM 734 N N . SER A 1 96 ? -9.431 3.314 -17.188 1.00 44.25 96 SER A N 1
ATOM 735 C CA . SER A 1 96 ? -9.964 2.690 -15.984 1.00 44.25 96 SER A CA 1
ATOM 736 C C . SER A 1 96 ? -10.192 3.801 -14.966 1.00 44.25 96 SER A C 1
ATOM 738 O O . SER A 1 96 ? -9.325 4.653 -14.780 1.00 44.25 96 SER A O 1
ATOM 740 N N . ASN A 1 97 ? -11.387 3.844 -14.381 1.00 44.47 97 ASN A N 1
ATOM 741 C CA . ASN A 1 97 ? -11.753 4.851 -13.395 1.00 44.47 97 ASN A CA 1
ATOM 742 C C . ASN A 1 97 ? -10.674 4.909 -12.301 1.00 44.47 97 ASN A C 1
ATOM 744 O O . ASN A 1 97 ? -10.430 3.922 -11.614 1.00 44.47 97 ASN A O 1
ATOM 748 N N . LEU A 1 98 ? -10.050 6.077 -12.131 1.00 49.88 98 LEU A N 1
ATOM 749 C CA . LEU A 1 98 ? -9.041 6.343 -11.095 1.00 49.88 98 LEU A CA 1
ATOM 750 C C . LEU A 1 98 ? -9.612 6.205 -9.664 1.00 49.88 98 LEU A C 1
ATOM 752 O O . LEU A 1 98 ? -8.879 6.258 -8.681 1.00 49.88 98 LEU A O 1
ATOM 756 N N . GLU A 1 99 ? -10.934 6.059 -9.545 1.00 52.81 99 GLU A N 1
ATOM 757 C CA . GLU A 1 99 ? -11.686 6.078 -8.289 1.00 52.81 99 GLU A CA 1
ATOM 758 C C . GLU A 1 99 ? -11.512 4.808 -7.436 1.00 52.81 99 GLU A C 1
ATOM 760 O O . GLU A 1 99 ? -11.804 4.846 -6.245 1.00 52.81 99 GLU A O 1
ATOM 765 N N . THR A 1 100 ? -11.003 3.702 -7.995 1.00 60.94 100 THR A N 1
ATOM 766 C CA . THR A 1 100 ? -10.863 2.408 -7.289 1.00 60.94 100 THR A CA 1
ATOM 767 C C . THR A 1 100 ? -9.419 1.929 -7.120 1.00 60.94 100 THR A C 1
ATOM 769 O O . THR A 1 100 ? -9.201 0.777 -6.747 1.00 60.94 100 THR A O 1
ATOM 772 N N . LEU A 1 101 ? -8.417 2.762 -7.415 1.00 70.25 101 LEU A N 1
ATOM 773 C CA . LEU A 1 101 ? -7.009 2.387 -7.259 1.00 70.25 101 LEU A CA 1
ATOM 774 C C . LEU A 1 101 ? -6.614 2.374 -5.782 1.00 70.25 101 LEU A C 1
ATOM 776 O O . LEU A 1 101 ? -6.469 3.418 -5.158 1.00 70.25 101 LEU A O 1
ATOM 780 N N . VAL A 1 102 ? -6.398 1.180 -5.235 1.00 76.50 102 VAL A N 1
ATOM 781 C CA . VAL A 1 102 ? -6.082 1.002 -3.809 1.00 76.50 102 VAL A CA 1
ATOM 782 C C . VAL A 1 102 ? -4.569 1.014 -3.554 1.00 76.50 102 VAL A C 1
ATOM 784 O O . VAL A 1 102 ? -4.128 1.369 -2.460 1.00 76.50 102 VAL A O 1
ATOM 787 N N . GLY A 1 103 ? -3.751 0.709 -4.569 1.00 82.44 103 GLY A N 1
ATOM 788 C CA . GLY A 1 103 ? -2.294 0.759 -4.459 1.00 82.44 103 GLY A CA 1
ATOM 789 C C . GLY A 1 103 ? -1.578 0.977 -5.792 1.00 82.44 103 GLY A C 1
ATOM 790 O O . GLY A 1 103 ? -2.135 0.789 -6.868 1.00 82.44 103 GLY A O 1
ATOM 791 N N . MET A 1 104 ? -0.314 1.371 -5.727 1.00 91.00 104 MET A N 1
ATOM 792 C CA . MET A 1 104 ? 0.581 1.456 -6.882 1.00 91.00 104 MET A CA 1
ATOM 793 C C . MET A 1 104 ? 2.010 1.110 -6.470 1.00 91.00 104 MET A C 1
ATOM 795 O O . MET A 1 104 ? 2.355 1.234 -5.302 1.00 91.00 104 MET A O 1
ATOM 799 N N . VAL A 1 105 ? 2.854 0.702 -7.411 1.00 93.25 105 VAL A N 1
ATOM 800 C CA . VAL A 1 105 ? 4.308 0.641 -7.230 1.00 93.25 105 VAL A CA 1
ATOM 801 C C . VAL A 1 105 ? 4.924 1.787 -8.015 1.00 93.25 105 VAL A C 1
ATOM 803 O O . VAL A 1 105 ? 4.622 1.968 -9.194 1.00 93.25 105 VAL A O 1
ATOM 806 N N . GLU A 1 106 ? 5.784 2.562 -7.371 1.00 93.94 106 GLU A N 1
ATOM 807 C CA . GLU A 1 106 ? 6.559 3.631 -7.989 1.00 93.94 106 GLU A CA 1
ATOM 808 C C . GLU A 1 106 ? 8.038 3.397 -7.714 1.00 93.94 106 GLU A C 1
ATOM 810 O O . GLU A 1 106 ? 8.425 3.167 -6.569 1.00 93.94 106 GLU A O 1
ATOM 815 N N . CYS A 1 107 ? 8.857 3.485 -8.759 1.00 93.25 107 CYS A N 1
ATOM 816 C CA . CYS A 1 107 ? 10.304 3.508 -8.611 1.00 93.25 107 CYS A CA 1
ATOM 817 C C . CYS A 1 107 ? 10.836 4.898 -8.936 1.00 93.25 107 CYS A C 1
ATOM 819 O O . CYS A 1 107 ? 10.330 5.606 -9.817 1.00 93.25 107 CYS A O 1
ATOM 821 N N . ARG A 1 108 ? 11.863 5.289 -8.190 1.00 93.19 108 ARG A N 1
ATOM 822 C CA . ARG A 1 108 ? 12.609 6.526 -8.388 1.00 93.19 108 ARG A CA 1
ATOM 823 C C . ARG A 1 108 ? 14.095 6.229 -8.430 1.00 93.19 108 ARG A C 1
ATOM 825 O O . ARG A 1 108 ? 14.577 5.371 -7.699 1.00 93.19 108 ARG A O 1
ATOM 832 N N . SER A 1 109 ? 14.829 7.001 -9.215 1.00 92.75 109 SER A N 1
ATOM 833 C CA . SER A 1 109 ? 16.289 7.004 -9.158 1.00 92.75 109 SER A CA 1
ATOM 834 C C . SER A 1 109 ? 16.750 7.461 -7.772 1.00 92.75 109 SER A C 1
ATOM 836 O O . SER A 1 109 ? 16.306 8.503 -7.289 1.00 92.75 109 SER A O 1
ATOM 838 N N . GLU A 1 110 ? 17.664 6.721 -7.149 1.00 89.88 110 GLU A N 1
ATOM 839 C CA . GLU A 1 110 ? 18.268 7.091 -5.864 1.00 89.88 110 GLU A CA 1
ATOM 840 C C . GLU A 1 110 ? 19.017 8.428 -5.967 1.00 89.88 110 GLU A C 1
ATOM 842 O O . GLU A 1 110 ? 18.911 9.283 -5.091 1.00 89.88 110 GLU A O 1
ATOM 847 N N . VAL A 1 111 ? 19.728 8.637 -7.080 1.00 91.19 111 VAL A N 1
ATOM 848 C CA . VAL A 1 111 ? 20.584 9.813 -7.290 1.00 91.19 111 VAL A CA 1
ATOM 849 C C . VAL A 1 111 ? 19.769 11.071 -7.572 1.00 91.19 111 VAL A C 1
ATOM 851 O O . VAL A 1 111 ? 20.038 12.133 -7.015 1.00 91.19 111 VAL A O 1
ATOM 854 N N . THR A 1 112 ? 18.800 10.979 -8.485 1.00 92.75 112 THR A N 1
ATOM 855 C CA . THR A 1 112 ? 18.067 12.161 -8.969 1.00 92.75 112 THR A CA 1
ATOM 856 C C . THR A 1 112 ? 16.722 12.356 -8.280 1.00 92.75 112 THR A C 1
ATOM 858 O O . THR A 1 112 ? 16.123 13.421 -8.410 1.00 92.75 112 THR A O 1
ATOM 861 N N . GLY A 1 113 ? 16.207 11.334 -7.592 1.00 89.44 113 GLY A N 1
ATOM 862 C CA . GLY A 1 113 ? 14.838 11.301 -7.080 1.00 89.44 113 GLY A CA 1
ATOM 863 C C . GLY A 1 113 ? 13.769 11.294 -8.179 1.00 89.44 113 GLY A C 1
ATOM 864 O O . GLY A 1 113 ? 12.580 11.324 -7.868 1.00 89.44 113 GLY A O 1
ATOM 865 N N . ALA A 1 114 ? 14.161 11.272 -9.458 1.00 91.06 114 ALA A N 1
ATOM 866 C CA . ALA A 1 114 ? 13.229 11.301 -10.570 1.00 91.06 114 ALA A CA 1
ATOM 867 C C . ALA A 1 114 ? 12.485 9.968 -10.668 1.00 91.06 114 ALA A C 1
ATOM 869 O O . ALA A 1 114 ? 13.094 8.900 -10.601 1.00 91.06 114 ALA A O 1
ATOM 870 N N . LYS A 1 115 ? 11.167 10.050 -10.852 1.00 91.69 115 LYS A N 1
ATOM 871 C CA . LYS A 1 115 ? 10.299 8.900 -11.101 1.00 91.69 115 LYS A CA 1
ATOM 872 C C . LYS A 1 115 ? 10.710 8.202 -12.398 1.00 91.69 115 LYS A C 1
ATOM 874 O O . LYS A 1 115 ? 10.731 8.841 -13.450 1.00 91.69 115 LYS A O 1
ATOM 879 N N . THR A 1 116 ? 10.997 6.907 -12.326 1.00 89.88 116 THR A N 1
ATOM 880 C CA . THR A 1 116 ? 11.462 6.106 -13.468 1.00 89.88 116 THR A CA 1
ATOM 881 C C . THR A 1 116 ? 10.361 5.217 -14.031 1.00 89.88 116 THR A C 1
ATOM 883 O O . THR A 1 116 ? 10.206 5.125 -15.248 1.00 89.88 116 THR A O 1
ATOM 886 N N . CYS A 1 117 ? 9.517 4.647 -13.171 1.00 87.62 117 CYS A N 1
ATOM 887 C CA . CYS A 1 117 ? 8.357 3.866 -13.588 1.00 87.62 117 CYS A CA 1
ATOM 888 C C . CYS A 1 117 ? 7.223 3.908 -12.559 1.00 87.62 117 CYS A C 1
ATOM 890 O O . CYS A 1 117 ? 7.400 4.303 -11.404 1.00 87.62 117 CYS A O 1
ATOM 892 N N . SER A 1 118 ? 6.029 3.505 -12.994 1.00 90.62 118 SER A N 1
ATOM 893 C CA . SER A 1 118 ? 4.867 3.366 -12.123 1.00 90.62 118 SER A CA 1
ATOM 894 C C . SER A 1 118 ? 3.895 2.335 -12.656 1.00 90.62 118 SER A C 1
ATOM 896 O O . SER A 1 118 ? 3.625 2.284 -13.855 1.00 90.62 118 SER A O 1
ATOM 898 N N . PHE A 1 119 ? 3.386 1.527 -11.736 1.00 89.81 119 PHE A N 1
ATOM 899 C CA . PHE A 1 119 ? 2.462 0.440 -11.999 1.00 89.81 119 PHE A CA 1
ATOM 900 C C . PHE A 1 119 ? 1.285 0.569 -11.045 1.00 89.81 119 PHE A C 1
ATOM 902 O O . PHE A 1 119 ? 1.463 0.598 -9.829 1.00 89.81 119 PHE A O 1
ATOM 909 N N . GLU A 1 120 ? 0.085 0.668 -11.591 1.00 89.75 120 GLU A N 1
ATOM 910 C CA . GLU A 1 120 ? -1.140 0.787 -10.808 1.00 89.75 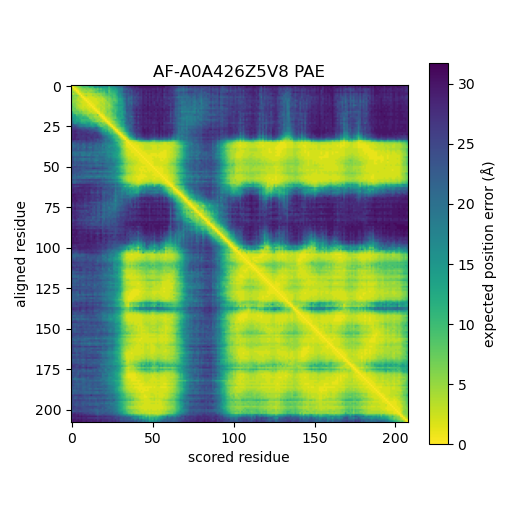120 GLU A CA 1
ATOM 911 C C . GLU A 1 120 ? -1.677 -0.595 -10.417 1.00 89.75 120 GLU A C 1
ATOM 913 O O . GLU A 1 120 ? -1.462 -1.588 -11.120 1.00 89.75 120 GLU A O 1
ATOM 918 N N . GLY A 1 121 ? -2.383 -0.663 -9.289 1.00 87.19 121 GLY A N 1
ATOM 919 C CA . GLY A 1 121 ? -2.946 -1.892 -8.757 1.00 87.19 121 GLY A CA 1
ATOM 920 C C . GLY A 1 121 ? -4.239 -1.684 -7.977 1.00 87.19 121 GLY A C 1
ATOM 921 O O . GLY A 1 121 ? -4.507 -0.649 -7.367 1.00 87.19 121 GLY A O 1
ATOM 922 N N . THR A 1 122 ? -5.044 -2.732 -7.964 1.00 90.38 122 THR A N 1
ATOM 923 C CA . THR A 1 122 ? -6.252 -2.841 -7.151 1.00 90.38 122 THR A CA 1
ATOM 924 C C . THR A 1 122 ? -6.085 -3.999 -6.180 1.00 90.38 122 THR A C 1
ATOM 926 O O . THR A 1 122 ? -5.413 -4.995 -6.473 1.00 90.38 122 THR A O 1
ATOM 929 N N . THR A 1 123 ? -6.676 -3.868 -4.997 1.00 91.62 123 THR A N 1
ATOM 930 C CA . THR A 1 123 ? -6.801 -4.996 -4.079 1.00 91.62 123 THR A CA 1
ATOM 931 C C . THR A 1 123 ? -7.863 -5.965 -4.581 1.00 91.62 123 THR A C 1
ATOM 933 O O . THR A 1 123 ? -8.774 -5.583 -5.310 1.00 91.62 123 THR A O 1
ATOM 936 N N . ASP A 1 124 ? -7.738 -7.234 -4.219 1.00 90.00 124 ASP A N 1
ATOM 937 C CA . ASP A 1 124 ? -8.766 -8.250 -4.407 1.00 90.00 124 ASP A CA 1
ATOM 938 C C . ASP A 1 124 ? -9.820 -8.203 -3.286 1.00 90.00 124 ASP A C 1
ATOM 940 O O . ASP A 1 124 ? -9.813 -7.329 -2.414 1.00 90.00 124 ASP A O 1
ATOM 944 N N . HIS A 1 125 ? -10.730 -9.175 -3.280 1.00 89.88 125 HIS A N 1
ATOM 945 C CA . HIS A 1 125 ? -11.777 -9.289 -2.264 1.00 89.88 125 HIS A CA 1
ATOM 946 C C . HIS A 1 125 ? -11.243 -9.575 -0.844 1.00 89.88 125 HIS A C 1
ATOM 948 O O . HIS A 1 125 ? -12.005 -9.524 0.119 1.00 89.88 125 HIS A O 1
ATOM 954 N N . THR A 1 126 ? -9.967 -9.945 -0.692 1.00 90.50 126 THR A N 1
ATOM 955 C CA . THR A 1 126 ? -9.304 -10.127 0.611 1.00 90.50 126 THR A CA 1
ATOM 956 C C . THR A 1 126 ? -8.596 -8.857 1.081 1.00 90.50 126 THR A C 1
ATOM 958 O O . THR A 1 126 ? -8.113 -8.812 2.209 1.00 90.50 126 THR A O 1
ATOM 961 N N . GLY A 1 127 ? -8.528 -7.835 0.224 1.00 90.81 127 GLY A N 1
ATOM 962 C CA . GLY A 1 127 ? -7.730 -6.632 0.424 1.00 90.81 127 GLY A CA 1
ATOM 963 C C . GLY A 1 127 ? -6.241 -6.817 0.138 1.00 90.81 127 GLY A C 1
ATOM 964 O O . GLY A 1 127 ? -5.420 -6.009 0.578 1.00 90.81 127 GLY A O 1
ATOM 965 N N . THR A 1 128 ? -5.886 -7.868 -0.604 1.00 92.94 128 THR A N 1
ATOM 966 C CA . THR A 1 128 ? -4.523 -8.126 -1.075 1.00 92.94 128 THR A CA 1
ATOM 967 C C . THR A 1 128 ? -4.361 -7.551 -2.474 1.00 92.94 128 THR A C 1
ATOM 969 O O . THR A 1 128 ? -5.155 -7.842 -3.363 1.00 92.94 128 THR A O 1
ATOM 972 N N . TYR A 1 129 ? -3.332 -6.742 -2.703 1.00 92.38 129 TYR A N 1
ATOM 973 C CA . TYR A 1 129 ? -2.963 -6.306 -4.048 1.00 92.38 129 TYR A CA 1
ATOM 974 C C . TYR A 1 129 ? -1.802 -7.146 -4.567 1.00 92.38 129 TYR A C 1
ATOM 976 O O . TYR A 1 129 ? -0.900 -7.513 -3.816 1.00 92.38 129 TYR A O 1
ATOM 984 N N . ASN A 1 130 ? -1.831 -7.429 -5.867 1.00 91.81 130 ASN A N 1
ATOM 985 C CA . ASN A 1 130 ? -0.759 -8.100 -6.589 1.00 91.81 130 ASN A CA 1
ATOM 986 C C . ASN A 1 130 ? -0.443 -7.260 -7.825 1.00 91.81 130 ASN A C 1
ATOM 988 O O . ASN A 1 130 ? -1.272 -7.160 -8.728 1.00 91.81 130 ASN A O 1
ATOM 992 N N . ILE A 1 131 ? 0.726 -6.627 -7.849 1.00 90.38 131 ILE A N 1
ATOM 993 C CA . ILE A 1 131 ? 1.140 -5.716 -8.918 1.00 90.38 131 ILE A CA 1
ATOM 994 C C . ILE A 1 131 ? 2.271 -6.375 -9.696 1.00 90.38 131 ILE A C 1
ATOM 996 O O . ILE A 1 131 ? 3.310 -6.709 -9.127 1.00 90.38 131 ILE A O 1
ATOM 1000 N N . LEU A 1 132 ? 2.061 -6.570 -10.999 1.00 90.06 132 LEU A N 1
ATOM 1001 C CA . LEU A 1 132 ? 3.118 -7.032 -11.892 1.00 90.06 132 LEU A CA 1
ATOM 1002 C C . LEU A 1 132 ? 4.034 -5.863 -12.229 1.00 90.06 132 LEU A C 1
ATOM 1004 O O . LEU A 1 132 ? 3.605 -4.891 -12.849 1.00 90.06 132 LEU A O 1
ATOM 1008 N N . VAL A 1 133 ? 5.295 -5.999 -11.850 1.00 89.50 133 VAL A N 1
ATOM 1009 C CA . VAL A 1 133 ? 6.358 -5.074 -12.213 1.00 89.50 133 VAL A CA 1
ATOM 1010 C C . VAL A 1 133 ? 7.198 -5.736 -13.292 1.00 89.50 133 VAL A C 1
ATOM 1012 O O . VAL A 1 133 ? 7.731 -6.832 -13.104 1.00 89.50 133 VAL A O 1
ATOM 1015 N N . ALA A 1 134 ? 7.231 -5.099 -14.458 1.00 85.00 134 ALA A N 1
ATOM 1016 C CA . ALA A 1 134 ? 8.047 -5.558 -15.567 1.00 85.00 134 ALA A CA 1
ATOM 1017 C C . ALA A 1 134 ? 9.514 -5.211 -15.314 1.00 85.00 134 ALA A C 1
ATOM 1019 O O . ALA A 1 134 ? 9.799 -4.163 -14.747 1.00 85.00 134 ALA A O 1
ATOM 1020 N N . ASP A 1 135 ? 10.400 -6.069 -15.822 1.00 81.94 135 ASP A N 1
ATOM 1021 C CA . ASP A 1 135 ? 11.850 -5.899 -15.759 1.00 81.94 135 ASP A CA 1
ATOM 1022 C C . ASP A 1 135 ? 12.448 -5.980 -14.339 1.00 81.94 135 ASP A C 1
ATOM 1024 O O . ASP A 1 135 ? 11.759 -5.963 -13.319 1.00 81.94 135 ASP A O 1
ATOM 1028 N N . GLU A 1 136 ? 13.769 -6.153 -14.296 1.00 82.19 136 GLU A N 1
ATOM 1029 C CA . GLU A 1 136 ? 14.532 -5.996 -13.063 1.00 82.19 136 GLU A CA 1
ATOM 1030 C C . GLU A 1 136 ? 14.839 -4.522 -12.842 1.00 82.19 136 GLU A C 1
ATOM 1032 O O . GLU A 1 136 ? 15.187 -3.816 -13.791 1.00 82.19 136 GLU A O 1
ATOM 1037 N N . HIS A 1 137 ? 14.754 -4.097 -11.586 1.00 83.00 137 HIS A N 1
ATOM 1038 C CA . HIS A 1 137 ? 15.183 -2.776 -11.157 1.00 83.00 137 HIS A CA 1
ATOM 1039 C C . HIS A 1 137 ? 16.520 -2.928 -10.433 1.00 83.00 137 HIS A C 1
ATOM 1041 O O . HIS A 1 137 ? 16.682 -3.799 -9.568 1.00 83.00 137 HIS A O 1
ATOM 1047 N N . ASP A 1 138 ? 17.505 -2.144 -10.863 1.00 76.25 138 ASP A N 1
ATOM 1048 C CA . ASP A 1 138 ? 18.862 -2.205 -10.330 1.00 76.25 138 ASP A CA 1
ATOM 1049 C C . ASP A 1 138 ? 18.961 -1.578 -8.927 1.00 76.25 138 ASP A C 1
ATOM 1051 O O . ASP A 1 138 ? 17.982 -1.118 -8.339 1.00 76.25 138 ASP A O 1
ATOM 1055 N N . ASP A 1 139 ? 20.157 -1.618 -8.348 1.00 70.19 139 ASP A N 1
ATOM 1056 C CA . ASP A 1 139 ? 20.464 -1.066 -7.030 1.00 70.19 139 ASP A CA 1
ATOM 1057 C C . ASP A 1 139 ? 20.483 0.471 -6.990 1.00 70.19 139 ASP A C 1
ATOM 1059 O O . ASP A 1 139 ? 20.609 1.038 -5.909 1.00 70.19 139 ASP A O 1
ATOM 1063 N N . HIS A 1 140 ? 20.319 1.150 -8.129 1.00 84.69 140 HIS A N 1
ATOM 1064 C CA . HIS A 1 140 ? 20.252 2.610 -8.221 1.00 84.69 140 HIS A CA 1
ATOM 1065 C C . HIS A 1 140 ? 18.811 3.140 -8.282 1.00 84.69 140 HIS A C 1
ATOM 1067 O O . HIS A 1 140 ? 18.600 4.354 -8.427 1.00 84.69 140 HIS A O 1
ATOM 1073 N N . GLU A 1 141 ? 17.817 2.259 -8.151 1.00 90.25 141 GLU A N 1
ATOM 1074 C CA . GLU A 1 141 ? 16.402 2.599 -8.067 1.00 90.25 141 GLU A CA 1
ATOM 1075 C C . GLU A 1 141 ? 15.798 2.192 -6.716 1.00 90.25 141 GLU A C 1
ATOM 1077 O O . GLU A 1 141 ? 15.945 1.072 -6.230 1.00 90.25 141 GLU A O 1
ATOM 1082 N N . ILE A 1 142 ? 15.047 3.112 -6.112 1.00 92.62 142 ILE A N 1
ATOM 1083 C CA . ILE A 1 142 ? 14.242 2.849 -4.921 1.00 92.62 142 ILE A CA 1
ATOM 1084 C C . ILE A 1 142 ? 12.798 2.661 -5.369 1.00 92.62 142 ILE A C 1
ATOM 1086 O O . ILE A 1 142 ? 12.162 3.612 -5.827 1.00 92.62 142 ILE A O 1
ATOM 1090 N N . CYS A 1 143 ? 12.282 1.446 -5.200 1.00 94.12 143 CYS A N 1
ATOM 1091 C CA . CYS A 1 143 ? 10.895 1.102 -5.483 1.00 94.12 143 CYS A CA 1
ATOM 1092 C C . CYS A 1 143 ? 10.071 1.029 -4.194 1.00 94.12 143 CYS A C 1
ATOM 1094 O O . CYS A 1 143 ? 10.465 0.408 -3.205 1.00 94.12 143 CYS A O 1
ATOM 1096 N N . GLU A 1 144 ? 8.895 1.643 -4.209 1.00 95.38 144 GLU A N 1
ATOM 1097 C CA . GLU A 1 144 ? 7.955 1.661 -3.094 1.00 95.38 144 GLU A CA 1
ATOM 1098 C C . GLU A 1 144 ? 6.553 1.324 -3.589 1.00 95.38 144 GLU A C 1
ATOM 1100 O O . GLU A 1 144 ? 6.105 1.798 -4.631 1.00 95.38 144 GLU A O 1
ATOM 1105 N N . SER A 1 145 ? 5.840 0.524 -2.805 1.00 94.81 145 SER A N 1
ATOM 1106 C CA . SER A 1 145 ? 4.385 0.455 -2.881 1.00 94.81 145 SER A CA 1
ATOM 1107 C C . SER A 1 145 ? 3.785 1.680 -2.192 1.00 94.81 145 SER A C 1
ATOM 1109 O O . SER A 1 145 ? 4.250 2.078 -1.125 1.00 94.81 145 SER A O 1
ATOM 1111 N N . LEU A 1 146 ? 2.778 2.286 -2.810 1.00 94.56 146 LEU A N 1
ATOM 1112 C CA . LEU A 1 146 ? 2.157 3.537 -2.401 1.00 94.56 146 LEU A CA 1
ATOM 1113 C C . LEU A 1 146 ? 0.642 3.386 -2.367 1.00 94.56 146 LEU A C 1
ATOM 1115 O O . LEU A 1 146 ? 0.044 2.768 -3.249 1.00 94.56 146 LEU A O 1
ATOM 1119 N N . LEU A 1 147 ? 0.032 4.000 -1.364 1.00 93.44 147 LEU A N 1
ATOM 1120 C CA . LEU A 1 147 ? -1.411 4.114 -1.226 1.00 93.44 147 LEU A CA 1
ATOM 1121 C C . LEU A 1 147 ? -1.930 5.234 -2.151 1.00 93.44 147 LEU A C 1
ATOM 1123 O O . LEU A 1 147 ? -1.355 6.325 -2.162 1.00 93.44 147 LEU A O 1
ATOM 1127 N N . VAL A 1 148 ? -2.995 4.983 -2.924 1.00 91.44 148 VAL A N 1
ATOM 1128 C CA . VAL A 1 148 ? -3.563 5.974 -3.869 1.00 91.44 148 VAL A CA 1
ATOM 1129 C C . VAL A 1 148 ? -4.893 6.521 -3.353 1.00 91.44 148 VAL A C 1
ATOM 1131 O O . VAL A 1 148 ? -4.967 7.677 -2.939 1.00 91.44 148 VAL A O 1
ATOM 1134 N N . SER A 1 149 ? -5.945 5.705 -3.360 1.00 89.19 149 SER A N 1
ATOM 1135 C CA . SER A 1 149 ? -7.275 6.081 -2.884 1.00 89.19 149 SER A CA 1
ATOM 1136 C C . SER A 1 149 ? -7.999 4.883 -2.266 1.00 89.19 149 SER A C 1
ATOM 1138 O O . SER A 1 149 ? -7.567 3.738 -2.381 1.00 89.19 149 SER A O 1
ATOM 1140 N N . SER A 1 150 ? -9.078 5.152 -1.533 1.00 89.75 150 SER A N 1
ATOM 1141 C CA . SER A 1 150 ? -9.926 4.114 -0.945 1.00 89.75 150 SER A CA 1
ATOM 1142 C C . SER A 1 150 ? -11.344 4.252 -1.488 1.00 89.75 150 SER A C 1
ATOM 1144 O O . SER A 1 150 ? -11.899 5.353 -1.412 1.00 89.75 150 SER A O 1
ATOM 1146 N N . PRO A 1 151 ? -11.958 3.163 -1.982 1.00 89.00 151 PRO A N 1
ATOM 1147 C CA . PRO A 1 151 ? -13.367 3.155 -2.354 1.00 89.00 151 PRO A CA 1
ATOM 1148 C C . PRO A 1 151 ? -14.301 3.061 -1.134 1.00 89.00 151 PRO A C 1
ATOM 1150 O O . PRO A 1 151 ? -15.511 3.239 -1.275 1.00 89.00 151 PRO A O 1
ATOM 1153 N N . GLU A 1 152 ? -13.786 2.761 0.066 1.00 89.56 152 GLU A N 1
ATOM 1154 C CA . GLU A 1 152 ? -14.620 2.563 1.253 1.00 89.56 152 GLU A CA 1
ATOM 1155 C C . GLU A 1 152 ? -15.030 3.898 1.893 1.00 89.56 152 GLU A C 1
ATOM 1157 O O . GLU A 1 152 ? -14.200 4.706 2.324 1.00 89.56 152 GLU A O 1
ATOM 1162 N N . SER A 1 153 ? -16.342 4.107 2.038 1.00 90.69 153 SER A N 1
ATOM 1163 C CA . SER A 1 153 ? -16.874 5.280 2.729 1.00 90.69 153 SER A CA 1
ATOM 1164 C C . SER A 1 153 ? -16.451 5.300 4.201 1.00 90.69 153 SER A C 1
ATOM 1166 O O . SER A 1 153 ? -16.677 4.345 4.955 1.00 90.69 153 SER A O 1
ATOM 1168 N N . GLY A 1 154 ? -15.865 6.416 4.624 1.00 91.88 154 GLY A N 1
ATOM 1169 C CA . GLY A 1 154 ? -15.404 6.632 5.990 1.00 91.88 154 GLY A CA 1
ATOM 1170 C C . GLY A 1 154 ? -14.116 5.899 6.360 1.00 91.88 154 GLY A C 1
ATOM 1171 O O . GLY A 1 154 ? -13.815 5.813 7.547 1.00 91.88 154 GLY A O 1
ATOM 1172 N N . CYS A 1 155 ? -13.394 5.332 5.384 1.00 93.88 155 CYS A N 1
ATOM 1173 C CA . CYS A 1 155 ? -12.021 4.846 5.547 1.00 93.88 155 CYS A CA 1
ATOM 1174 C C . CYS A 1 155 ? -11.139 5.244 4.355 1.00 93.88 155 CYS A C 1
ATOM 1176 O O . CYS A 1 155 ? -10.650 4.403 3.604 1.00 93.88 155 CYS A O 1
ATOM 1178 N N . ASN A 1 156 ? -10.990 6.551 4.153 1.00 92.56 156 ASN A N 1
ATOM 1179 C CA . ASN A 1 156 ? -10.277 7.153 3.021 1.00 92.56 156 ASN A CA 1
ATOM 1180 C C . ASN A 1 156 ? -9.209 8.175 3.443 1.00 92.56 156 ASN A C 1
ATOM 1182 O O . ASN A 1 156 ? -8.501 8.712 2.591 1.00 92.56 156 ASN A O 1
ATOM 1186 N N . THR A 1 157 ? -9.058 8.428 4.744 1.00 93.94 157 THR A N 1
ATOM 1187 C CA . THR A 1 157 ? -7.979 9.267 5.268 1.00 93.94 157 THR A CA 1
ATOM 1188 C C . THR A 1 157 ? -6.696 8.447 5.323 1.00 93.94 157 THR A C 1
ATOM 1190 O O . THR A 1 157 ? -6.661 7.410 5.972 1.00 93.94 157 THR A O 1
ATOM 1193 N N . VAL A 1 158 ? -5.636 8.873 4.641 1.00 94.38 158 VAL A N 1
ATOM 1194 C CA . VAL A 1 158 ? -4.352 8.151 4.635 1.00 94.38 158 VAL A CA 1
ATOM 1195 C C . VAL A 1 158 ? -3.752 8.107 6.046 1.00 94.38 158 VAL A C 1
ATOM 1197 O O . VAL A 1 158 ? -3.665 9.140 6.713 1.00 94.38 158 VAL A O 1
ATOM 1200 N N . LEU A 1 159 ? -3.320 6.927 6.506 1.00 94.69 159 LEU A N 1
ATOM 1201 C CA . LEU A 1 159 ? -2.621 6.786 7.783 1.00 94.69 159 LEU A CA 1
ATOM 1202 C C . LEU A 1 159 ? -1.146 7.193 7.631 1.00 94.69 159 LEU A C 1
ATOM 1204 O O . LEU A 1 159 ? -0.399 6.583 6.868 1.00 94.69 159 LEU A O 1
ATOM 1208 N N . GLN A 1 160 ? -0.721 8.209 8.383 1.00 93.69 160 GLN A N 1
ATOM 1209 C CA . GLN A 1 160 ? 0.642 8.741 8.322 1.00 93.69 160 GLN A CA 1
ATOM 1210 C C . GLN A 1 160 ? 1.688 7.697 8.749 1.0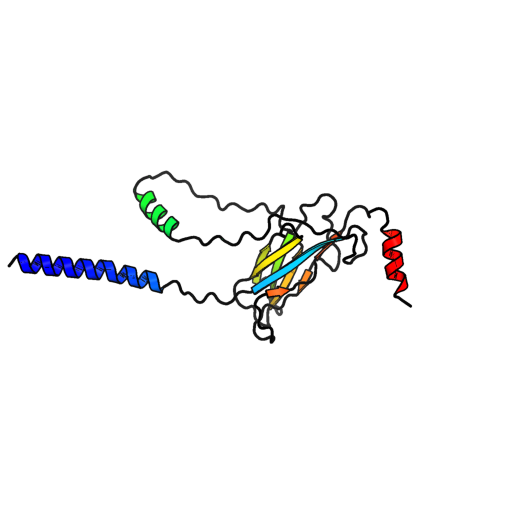0 93.69 160 GLN A C 1
ATOM 1212 O O . GLN A 1 160 ? 1.555 7.058 9.792 1.00 93.69 160 GLN A O 1
ATOM 1217 N N . GLY A 1 161 ? 2.751 7.550 7.957 1.00 92.38 161 GLY A N 1
ATOM 1218 C CA . GLY A 1 161 ? 3.810 6.557 8.152 1.00 92.38 161 GLY A CA 1
ATOM 1219 C C . GLY A 1 161 ? 3.458 5.166 7.612 1.00 92.38 161 GLY A C 1
ATOM 1220 O O . GLY A 1 161 ? 4.265 4.243 7.726 1.00 92.38 161 GLY A O 1
ATOM 1221 N N . ARG A 1 162 ? 2.260 4.998 7.037 1.00 94.19 162 ARG A N 1
ATOM 1222 C CA . ARG A 1 162 ? 1.751 3.746 6.449 1.00 94.19 162 ARG A CA 1
ATOM 1223 C C . ARG A 1 162 ? 1.233 3.940 5.024 1.00 94.19 162 ARG A C 1
ATOM 1225 O O . ARG A 1 162 ? 0.527 3.083 4.501 1.00 94.19 162 ARG A O 1
ATOM 1232 N N . GLU A 1 163 ? 1.593 5.047 4.386 1.00 93.81 163 GLU A N 1
ATOM 1233 C CA . GLU A 1 163 ? 1.234 5.372 3.008 1.00 93.81 163 GLU A CA 1
ATOM 1234 C C . GLU A 1 163 ? 2.231 4.835 1.976 1.00 93.81 163 GLU A C 1
ATOM 1236 O O . GLU A 1 163 ? 1.889 4.735 0.797 1.00 93.81 163 GLU A O 1
ATOM 1241 N N . ARG A 1 164 ? 3.446 4.472 2.414 1.00 95.12 164 ARG A N 1
ATOM 1242 C CA . ARG A 1 164 ? 4.504 3.898 1.573 1.00 95.12 164 ARG A CA 1
ATOM 1243 C C . ARG A 1 164 ? 5.119 2.665 2.222 1.00 95.12 164 ARG A C 1
ATOM 1245 O O . ARG A 1 164 ? 5.323 2.641 3.435 1.00 95.12 164 ARG A O 1
ATOM 1252 N N . ALA A 1 165 ? 5.491 1.677 1.415 1.00 96.00 165 ALA A N 1
ATOM 1253 C CA . ALA A 1 165 ? 6.314 0.559 1.860 1.00 96.00 165 ALA A CA 1
ATOM 1254 C C . ALA A 1 165 ? 7.356 0.174 0.795 1.00 96.00 165 ALA A C 1
ATOM 1256 O O . ALA A 1 165 ? 6.971 -0.133 -0.337 1.00 96.00 165 ALA A O 1
ATOM 1257 N N . PRO A 1 166 ? 8.659 0.170 1.137 1.00 94.50 166 PRO A N 1
ATOM 1258 C CA . PRO A 1 166 ? 9.731 -0.141 0.197 1.00 94.50 166 PRO A CA 1
ATOM 1259 C C . PRO A 1 166 ? 9.711 -1.612 -0.222 1.00 94.50 166 PRO A C 1
ATOM 1261 O O . PRO A 1 166 ? 9.392 -2.496 0.576 1.00 94.50 166 PRO A O 1
ATOM 1264 N N . VAL A 1 167 ? 10.084 -1.870 -1.476 1.00 93.38 167 VAL A N 1
ATOM 1265 C CA . VAL A 1 167 ? 10.187 -3.210 -2.061 1.00 93.38 167 VAL A CA 1
ATOM 1266 C C . VAL A 1 167 ? 11.465 -3.339 -2.882 1.00 93.38 167 VAL A C 1
ATOM 1268 O O . VAL A 1 167 ? 11.808 -2.467 -3.673 1.00 93.38 167 VAL A O 1
ATOM 1271 N N . PHE A 1 168 ? 12.170 -4.455 -2.709 1.00 91.38 168 PHE A N 1
ATOM 1272 C CA . PHE A 1 168 ? 13.424 -4.719 -3.414 1.00 91.38 168 PHE A CA 1
ATOM 1273 C C . PHE A 1 168 ? 13.170 -5.590 -4.645 1.00 91.38 168 PHE A C 1
ATOM 1275 O O . PHE A 1 168 ? 12.892 -6.786 -4.521 1.00 91.38 168 PHE A O 1
ATOM 1282 N N . LEU A 1 169 ? 13.283 -4.990 -5.828 1.00 90.56 169 LEU A N 1
ATOM 1283 C CA . LEU A 1 169 ? 12.962 -5.606 -7.119 1.00 90.56 169 LEU A CA 1
ATOM 1284 C C . LEU A 1 169 ? 14.221 -6.046 -7.889 1.00 90.56 169 LEU A C 1
ATOM 1286 O O . LEU A 1 169 ? 14.373 -5.761 -9.071 1.00 90.56 169 LEU A O 1
ATOM 1290 N N . SER A 1 170 ? 15.114 -6.766 -7.202 1.00 88.25 170 SER A N 1
ATOM 1291 C CA . SER A 1 170 ? 16.360 -7.299 -7.769 1.00 88.25 170 SER A CA 1
ATOM 1292 C C . SER A 1 170 ? 16.503 -8.789 -7.480 1.00 88.25 170 SER A C 1
ATOM 1294 O O . SER A 1 170 ? 16.225 -9.232 -6.365 1.00 88.25 170 SER A O 1
ATOM 1296 N N . HIS A 1 171 ? 16.961 -9.579 -8.451 1.00 84.44 171 HIS A N 1
ATOM 1297 C CA . HIS A 1 171 ? 17.244 -11.005 -8.254 1.00 84.44 171 HIS A CA 1
ATOM 1298 C C . HIS A 1 171 ? 18.579 -11.270 -7.531 1.00 84.44 171 HIS A C 1
ATOM 1300 O O . HIS A 1 171 ? 18.787 -12.362 -7.002 1.00 84.44 171 HIS A O 1
ATOM 1306 N N . ASN A 1 172 ? 19.445 -10.261 -7.391 1.00 83.25 172 ASN A N 1
ATOM 1307 C CA . ASN A 1 172 ? 20.772 -10.386 -6.774 1.00 83.25 172 ASN A CA 1
ATOM 1308 C C . ASN A 1 172 ? 20.754 -10.300 -5.234 1.00 83.25 172 ASN A C 1
ATOM 1310 O O . ASN A 1 172 ? 21.759 -9.966 -4.613 1.00 83.25 172 ASN A O 1
ATOM 1314 N N . ASN A 1 173 ? 19.619 -10.607 -4.599 1.00 80.12 173 ASN A N 1
ATOM 1315 C CA . ASN A 1 173 ? 19.422 -10.513 -3.148 1.00 80.12 173 ASN A CA 1
ATOM 1316 C C . ASN A 1 173 ? 19.235 -11.869 -2.445 1.00 80.12 173 ASN A C 1
ATOM 1318 O O . ASN A 1 173 ? 18.791 -11.915 -1.300 1.00 80.12 173 ASN A O 1
ATOM 1322 N N . GLY A 1 174 ? 19.545 -12.979 -3.122 1.00 83.25 174 GLY A N 1
ATOM 1323 C CA . GLY A 1 174 ? 19.462 -14.325 -2.540 1.00 83.25 174 GLY A CA 1
ATOM 1324 C C . GLY A 1 174 ? 18.037 -14.857 -2.348 1.00 83.25 174 GLY A C 1
ATOM 1325 O O . GLY A 1 174 ? 17.857 -15.910 -1.738 1.00 83.25 174 GLY A O 1
ATOM 1326 N N . ILE A 1 175 ? 17.018 -14.168 -2.872 1.00 86.31 175 ILE A N 1
ATOM 1327 C CA . ILE A 1 175 ? 15.621 -14.610 -2.823 1.00 86.31 175 ILE A CA 1
ATOM 1328 C C . ILE A 1 175 ? 15.268 -15.288 -4.148 1.00 86.31 175 ILE A C 1
ATOM 1330 O O . ILE A 1 175 ? 15.301 -14.670 -5.209 1.00 86.31 175 ILE A O 1
ATOM 1334 N N . ALA A 1 176 ? 14.898 -16.567 -4.073 1.00 84.56 176 ALA A N 1
ATOM 1335 C CA . ALA A 1 176 ? 14.613 -17.394 -5.247 1.00 84.56 176 ALA A CA 1
ATOM 1336 C C . ALA A 1 176 ? 13.269 -17.076 -5.934 1.00 84.56 176 ALA A C 1
ATOM 1338 O O . ALA A 1 176 ? 13.072 -17.443 -7.089 1.00 84.56 176 ALA A O 1
ATOM 1339 N N . SER A 1 177 ? 12.335 -16.426 -5.231 1.00 87.12 177 SER A N 1
ATOM 1340 C CA . SER A 1 177 ? 11.012 -16.081 -5.764 1.00 87.12 177 SER A CA 1
ATOM 1341 C C . SER A 1 177 ? 10.993 -14.683 -6.386 1.00 87.12 177 SER A C 1
ATOM 1343 O O . SER A 1 177 ? 11.568 -13.743 -5.841 1.00 87.12 177 SER A O 1
ATOM 1345 N N . GLY A 1 178 ? 10.255 -14.531 -7.488 1.00 87.69 178 GLY A N 1
ATOM 1346 C CA . GLY A 1 178 ? 9.907 -13.227 -8.063 1.00 87.69 178 GLY A CA 1
ATOM 1347 C C . GLY A 1 178 ? 8.792 -12.497 -7.301 1.00 87.69 178 GLY A C 1
ATOM 1348 O O . GLY A 1 178 ? 8.436 -11.379 -7.654 1.00 87.69 178 GLY A O 1
ATOM 1349 N N . THR A 1 179 ? 8.208 -13.098 -6.261 1.00 91.50 179 THR A N 1
ATOM 1350 C CA . THR A 1 179 ? 7.218 -12.419 -5.413 1.00 91.50 179 THR A CA 1
ATOM 1351 C C . THR A 1 179 ? 7.910 -11.625 -4.309 1.00 91.50 179 THR A C 1
ATOM 1353 O O . THR A 1 179 ? 8.707 -12.172 -3.546 1.00 91.50 179 THR A O 1
ATOM 1356 N N . ARG A 1 180 ? 7.596 -10.334 -4.214 1.00 93.44 180 ARG A N 1
ATOM 1357 C CA . ARG A 1 180 ? 8.126 -9.396 -3.223 1.00 93.44 180 ARG A CA 1
ATOM 1358 C C . ARG A 1 180 ? 6.990 -8.937 -2.324 1.00 93.44 180 ARG A C 1
ATOM 1360 O O . ARG A 1 180 ? 6.026 -8.351 -2.803 1.00 93.44 180 ARG A O 1
ATOM 1367 N N . PHE A 1 181 ? 7.105 -9.219 -1.032 1.00 94.00 181 PHE A N 1
ATOM 1368 C CA . PHE A 1 181 ? 6.092 -8.837 -0.057 1.00 94.00 181 PHE A CA 1
ATOM 1369 C C . PHE A 1 181 ? 6.364 -7.426 0.462 1.00 94.00 181 PHE A C 1
ATOM 1371 O O . PHE A 1 181 ? 7.445 -7.154 0.984 1.00 94.00 181 PHE A O 1
ATOM 1378 N N . ALA A 1 182 ? 5.386 -6.543 0.305 1.00 95.50 182 ALA A N 1
ATOM 1379 C CA . ALA A 1 182 ? 5.377 -5.204 0.866 1.00 95.50 182 ALA A CA 1
ATOM 1380 C C . ALA A 1 182 ? 4.688 -5.201 2.236 1.00 95.50 182 ALA A C 1
ATOM 1382 O O . ALA A 1 182 ? 3.825 -6.037 2.522 1.00 95.50 182 ALA A O 1
ATOM 1383 N N . ASN A 1 183 ? 5.035 -4.222 3.074 1.00 95.06 183 ASN A N 1
ATOM 1384 C CA . ASN A 1 183 ? 4.306 -3.997 4.319 1.00 95.06 183 ASN A CA 1
ATOM 1385 C C . ASN A 1 183 ? 2.855 -3.587 4.035 1.00 95.06 183 ASN A C 1
ATOM 1387 O O . ASN A 1 183 ? 2.564 -2.949 3.020 1.00 95.06 183 ASN A O 1
ATOM 1391 N N . SER A 1 184 ? 1.956 -3.924 4.964 1.00 95.00 184 SER A N 1
ATOM 1392 C CA . SER A 1 184 ?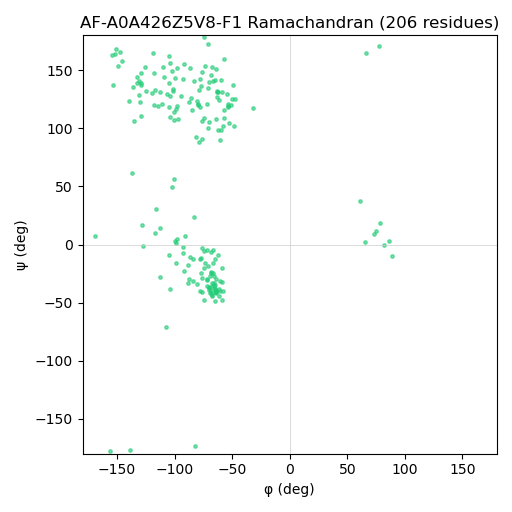 0.567 -3.476 4.902 1.00 95.00 184 SER A CA 1
ATOM 1393 C C . SER A 1 184 ? 0.502 -1.944 4.906 1.00 95.00 184 SER A C 1
ATOM 1395 O O . SER A 1 184 ? 1.124 -1.293 5.752 1.00 95.00 184 SER A O 1
ATOM 1397 N N . LEU A 1 185 ? -0.269 -1.380 3.980 1.00 95.75 185 LEU A N 1
ATOM 1398 C CA . LEU A 1 185 ? -0.554 0.053 3.904 1.00 95.75 185 LEU A CA 1
ATOM 1399 C C . LEU A 1 185 ? -1.916 0.345 4.547 1.00 95.75 185 LEU A C 1
ATOM 1401 O O . LEU A 1 185 ? -2.783 -0.530 4.567 1.00 95.75 185 LEU A O 1
ATOM 1405 N N . GLY A 1 186 ? -2.105 1.549 5.086 1.00 95.56 186 GLY A N 1
ATOM 1406 C CA . GLY A 1 186 ? -3.246 1.843 5.959 1.00 95.56 186 GLY A CA 1
ATOM 1407 C C . GLY A 1 186 ? -4.052 3.082 5.576 1.00 95.56 186 GLY A C 1
ATOM 1408 O O . GLY A 1 186 ? -3.489 4.146 5.315 1.00 95.56 186 GLY A O 1
ATOM 1409 N N . PHE A 1 187 ? -5.376 2.964 5.645 1.00 96.19 187 PHE A N 1
ATOM 1410 C CA . PHE A 1 187 ? -6.295 4.093 5.792 1.00 96.19 187 PHE A CA 1
ATOM 1411 C C . PHE A 1 187 ? -6.813 4.168 7.230 1.00 96.19 187 PHE A C 1
ATOM 1413 O O . PHE A 1 187 ? -6.849 3.175 7.949 1.00 96.19 187 PHE A O 1
ATOM 1420 N N . LEU A 1 188 ? -7.239 5.351 7.646 1.00 95.88 188 LEU A N 1
ATOM 1421 C CA . LEU A 1 188 ? -7.811 5.647 8.945 1.00 95.88 188 LEU A CA 1
ATOM 1422 C C . LEU A 1 188 ? -9.333 5.727 8.824 1.00 95.88 188 LEU A C 1
ATOM 1424 O O . LEU A 1 188 ? -9.845 6.430 7.946 1.00 95.88 188 LEU A O 1
ATOM 1428 N N . LYS A 1 189 ? -10.053 5.050 9.724 1.00 96.00 189 LYS A N 1
ATOM 1429 C CA . LYS A 1 189 ? -11.503 5.226 9.846 1.00 96.00 189 LYS A CA 1
ATOM 1430 C C . LYS A 1 189 ? -11.812 6.603 10.437 1.00 96.00 189 LYS A C 1
ATOM 1432 O O . LYS A 1 189 ? -11.160 7.030 11.391 1.00 96.00 189 LYS A O 1
ATOM 1437 N N . ASP A 1 190 ? -12.842 7.269 9.922 1.00 95.56 190 ASP A N 1
ATOM 1438 C CA . ASP A 1 190 ? -13.246 8.603 10.392 1.00 95.56 190 ASP A CA 1
ATOM 1439 C C . ASP A 1 190 ? -13.655 8.601 11.872 1.00 95.56 190 ASP A C 1
ATOM 1441 O O . ASP A 1 190 ? -13.376 9.539 12.619 1.00 95.56 190 ASP A O 1
ATOM 1445 N N . THR A 1 191 ? -14.330 7.536 12.310 1.00 94.88 191 THR A N 1
ATOM 1446 C CA . THR A 1 191 ? -14.798 7.350 13.688 1.00 94.88 191 THR A CA 1
ATOM 1447 C C . THR A 1 191 ? -14.404 5.967 14.184 1.00 94.88 191 THR A C 1
ATOM 1449 O O . THR A 1 191 ? -14.687 4.972 13.516 1.00 94.88 191 THR A O 1
ATOM 1452 N N . SER A 1 192 ? -13.773 5.907 15.360 1.00 95.75 192 SER A N 1
ATOM 1453 C CA . SER A 1 192 ? -13.356 4.643 15.968 1.00 95.75 192 SER A CA 1
ATOM 1454 C C . SER A 1 192 ? -14.557 3.769 16.335 1.00 95.75 192 SER A C 1
ATOM 1456 O O . SER A 1 192 ? -15.573 4.266 16.828 1.00 95.75 192 SER A O 1
ATOM 1458 N N . LEU A 1 193 ? -14.431 2.458 16.132 1.00 94.69 193 LEU A N 1
ATOM 1459 C CA . LEU A 1 193 ? -15.469 1.498 16.508 1.00 94.69 193 LEU A CA 1
ATOM 1460 C C . LEU A 1 193 ? -15.643 1.394 18.040 1.00 94.69 193 LEU A C 1
ATOM 1462 O O . LEU A 1 193 ? -14.697 1.621 18.805 1.00 94.69 193 LEU A O 1
ATOM 1466 N N . PRO A 1 194 ? -16.846 1.026 18.523 1.00 95.25 194 PRO A N 1
ATOM 1467 C CA . PRO A 1 194 ? -17.042 0.720 19.936 1.00 95.25 194 PRO A CA 1
ATOM 1468 C C . PRO A 1 194 ? -16.143 -0.452 20.361 1.00 95.25 194 PRO A C 1
ATOM 1470 O O . PRO A 1 194 ? -15.951 -1.402 19.608 1.00 95.25 194 PRO A O 1
ATOM 1473 N N . GLY A 1 195 ? -15.588 -0.383 21.573 1.00 92.81 195 GLY A N 1
ATOM 1474 C CA . GLY A 1 195 ? -14.678 -1.407 22.110 1.00 92.81 195 GLY A CA 1
ATOM 1475 C C . GLY A 1 195 ? -13.191 -1.189 21.797 1.00 92.81 195 GLY A C 1
ATOM 1476 O O . GLY A 1 195 ? -12.345 -1.822 22.424 1.00 92.81 195 GLY A O 1
ATOM 1477 N N . CYS A 1 196 ? -12.835 -0.239 20.922 1.00 95.12 196 CYS A N 1
ATOM 1478 C CA . CYS A 1 196 ? -11.431 0.067 20.620 1.00 95.12 196 CYS A CA 1
ATOM 1479 C C . CYS A 1 196 ? -10.625 0.525 21.846 1.00 95.12 196 CYS A C 1
ATOM 1481 O O . CYS A 1 196 ? -9.438 0.235 21.940 1.00 95.12 196 CYS A O 1
ATOM 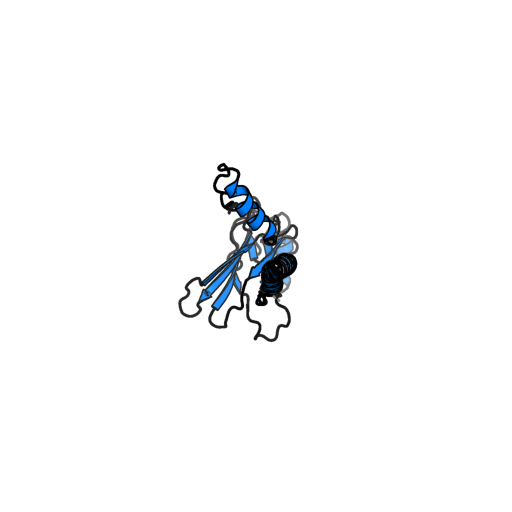1483 N N . SER A 1 197 ? -11.254 1.196 22.814 1.00 93.06 197 SER A N 1
ATOM 1484 C CA . SER A 1 197 ? -10.580 1.623 24.047 1.00 93.06 197 SER A CA 1
ATOM 1485 C C . SER A 1 197 ? -10.142 0.453 24.932 1.00 93.06 197 SER A C 1
ATOM 1487 O O . SER A 1 197 ? -9.118 0.549 25.598 1.00 93.06 197 SER A O 1
ATOM 1489 N N . GLU A 1 198 ? -10.896 -0.646 24.956 1.00 93.62 198 GLU A N 1
ATOM 1490 C CA . GLU A 1 198 ? -10.521 -1.861 25.685 1.00 93.62 198 GLU A CA 1
ATOM 1491 C C . GLU A 1 198 ? -9.440 -2.637 24.930 1.00 93.62 198 GLU A C 1
ATOM 1493 O O . GLU A 1 198 ? -8.466 -3.080 25.534 1.00 93.62 198 GLU A O 1
ATOM 1498 N N . LEU A 1 199 ? -9.562 -2.713 23.601 1.00 93.00 199 LEU A N 1
ATOM 1499 C CA . LEU A 1 199 ? -8.553 -3.333 22.749 1.00 93.00 199 LEU A CA 1
ATOM 1500 C C . LEU A 1 199 ? -7.190 -2.646 22.901 1.00 93.00 199 LEU A C 1
ATOM 1502 O O . LEU A 1 199 ? -6.191 -3.328 23.105 1.00 93.00 199 LEU A O 1
ATOM 1506 N N . LEU A 1 200 ? -7.138 -1.312 22.854 1.00 92.31 200 LEU A N 1
ATOM 1507 C CA . LEU A 1 200 ? -5.880 -0.563 22.957 1.00 92.31 200 LEU A CA 1
ATOM 1508 C C . LEU A 1 200 ? -5.203 -0.725 24.324 1.00 92.31 200 LEU A C 1
ATOM 1510 O O . LEU A 1 200 ? -3.987 -0.883 24.373 1.00 92.31 200 LEU A O 1
ATOM 1514 N N . LYS A 1 201 ? -5.974 -0.829 25.415 1.00 92.56 201 LYS A N 1
ATOM 1515 C CA . LYS A 1 201 ? -5.425 -1.131 26.750 1.00 92.56 201 LYS A CA 1
ATOM 1516 C C . LYS A 1 201 ? -4.670 -2.458 26.807 1.00 92.56 201 LYS A C 1
ATOM 1518 O O . LYS A 1 201 ? -3.722 -2.574 27.573 1.00 92.56 201 LYS A O 1
ATOM 1523 N N . SER A 1 202 ? -5.070 -3.458 26.016 1.00 89.31 202 SER A N 1
ATOM 1524 C CA . SER A 1 202 ? -4.343 -4.735 25.970 1.00 89.31 202 SER A CA 1
ATOM 1525 C C . SER A 1 202 ? -2.938 -4.597 25.377 1.00 89.31 202 SER A C 1
ATOM 1527 O O . SER A 1 202 ? -2.069 -5.388 25.716 1.00 89.31 202 SER A O 1
ATOM 1529 N N . TYR A 1 203 ? -2.696 -3.581 24.540 1.00 87.25 203 TYR A N 1
ATOM 1530 C CA . TYR A 1 203 ? -1.380 -3.309 23.958 1.00 87.25 203 TYR A CA 1
ATOM 1531 C C . TYR A 1 203 ? -0.481 -2.487 24.892 1.00 87.25 203 TYR A C 1
ATOM 1533 O O . TYR A 1 203 ? 0.725 -2.708 24.900 1.00 87.25 203 TYR A O 1
ATOM 1541 N N . GLU A 1 204 ? -1.054 -1.607 25.722 1.00 84.31 204 GLU A N 1
ATOM 1542 C CA . GLU A 1 204 ? -0.320 -0.831 26.742 1.00 84.31 204 GLU A CA 1
ATOM 1543 C C . GLU A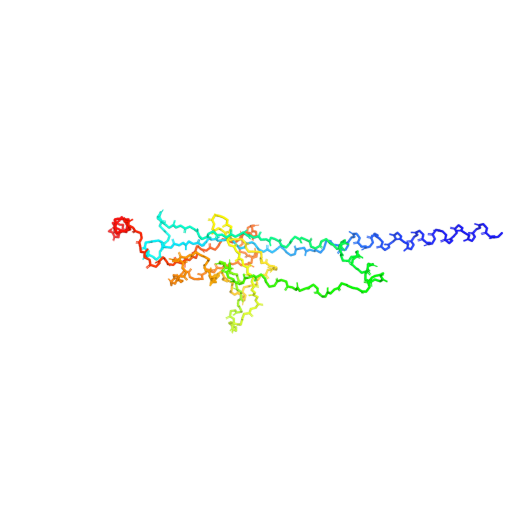 1 204 ? 0.298 -1.730 27.828 1.00 84.31 204 GLU A C 1
ATOM 1545 O O . GLU A 1 204 ? 1.352 -1.425 28.374 1.00 84.31 204 GLU A O 1
ATOM 1550 N N . GLN A 1 205 ? -0.321 -2.879 28.114 1.00 68.25 205 GLN A N 1
ATOM 1551 C CA . GLN A 1 205 ? 0.155 -3.836 29.123 1.00 68.25 205 GLN A CA 1
ATOM 1552 C C . GLN A 1 205 ? 1.470 -4.549 28.757 1.00 68.25 205 GLN A C 1
ATOM 1554 O O . GLN A 1 205 ? 1.998 -5.291 29.581 1.00 68.25 205 GLN A O 1
ATOM 1559 N N . TYR A 1 206 ? 1.990 -4.364 27.540 1.00 62.75 206 TYR A N 1
ATOM 1560 C CA . TYR A 1 206 ? 3.244 -4.971 27.079 1.00 62.75 206 TYR A CA 1
ATOM 1561 C C . TYR A 1 206 ? 4.453 -4.021 27.140 1.00 62.75 206 TYR A C 1
ATOM 1563 O O . TYR A 1 206 ? 5.534 -4.412 26.702 1.00 62.75 206 TYR A O 1
ATOM 1571 N N . GLU A 1 207 ? 4.291 -2.795 27.652 1.00 58.41 207 GLU A N 1
ATOM 1572 C CA . GLU A 1 207 ? 5.383 -1.812 27.778 1.00 58.41 207 GLU A CA 1
ATOM 1573 C C . GLU A 1 207 ? 6.144 -1.867 29.125 1.00 58.41 207 GLU A C 1
ATOM 1575 O O . GLU A 1 207 ? 7.020 -1.029 29.347 1.00 58.41 207 GLU A O 1
ATOM 1580 N N . ASP A 1 208 ? 5.867 -2.860 29.984 1.00 48.09 208 ASP A N 1
ATOM 1581 C CA . ASP A 1 208 ? 6.556 -3.089 31.274 1.00 48.09 208 ASP A CA 1
ATOM 1582 C C . ASP A 1 208 ? 7.753 -4.062 31.186 1.00 48.09 208 ASP A C 1
ATOM 1584 O O . ASP A 1 208 ? 7.604 -5.176 30.623 1.00 48.09 208 ASP A O 1
#

Sequence (208 aa):
MAKHLFSTVAIVFAVACVLPALAIATRDVGVVKLGFVVQGRVFCDTCRAGFETPASTYIQGEGFTAPRSRLPIFFFCWNFCRRILPGFGSMHLQTSNLETLVGMVECRSEVTGAKTCSFEGTTDHTGTYNILVADEHDDHEICESLLVSSPESGCNTVLQGRERAPVFLSHNNGIASGTRFANSLGFLKDTSLPGCSELLKSYEQYED

Secondary structure (DSSP, 8-state):
-HHHHHHHHHHHHHHHHHHHHHHHHTS--------EEEEEEEEEESS--SS--TT-EE---S---------THHHHHHHHHTTT-------------GGG--EEEEEEETTT--EEEEEEE-B-TTSEEEEEE-S---TTEEEEEEE----STT--EEPTT-SEEEE---STTS---SEEEPPPEEEEPSSPPTTHHHHHHHHHTT--

InterPro domains:
  IPR006041 Pollen allergen Ole e 1 family [PTHR31614] (9-207)

pLDDT: mean 76.54, std 20.72, range [30.56, 96.94]

Nearest PDB structures (foldseek):
  6yoa-assembly1_B  TM=8.116E-01  e=2.046E-10  Ligustrum vulgare
  4z8w-assembly1_A  TM=8.363E-01  e=3.832E-08  Plantago lanceolata
  3d33-assembly1_A  TM=5.866E-01  e=2.043E+00  Phocaeicola vulgatus ATCC 8482
  3d33-assembly2_B  TM=5.886E-01  e=2.896E+00  Phocaeicola vulgatus ATCC 8482
  4p42-assembly1_A  TM=2.662E-01  e=6.167E+00  Homo sapiens

Mean predicted aligned error: 14.11 Å

Solvent-accessible surface area (backbone atoms only — not comparable to full-atom values): 12060 Å² total; per-residue (Å²): 122,67,72,61,55,55,53,53,52,54,51,51,49,52,51,64,59,48,54,58,55,54,59,59,71,68,64,77,76,62,79,74,60,76,35,32,36,43,32,32,37,35,35,30,22,30,56,66,74,89,58,94,49,94,77,40,46,52,50,59,35,92,28,65,77,68,81,73,74,81,59,64,65,61,57,56,50,47,65,58,46,60,77,75,51,94,77,80,73,86,81,72,81,77,75,72,71,78,68,57,33,43,30,30,40,40,30,20,31,64,88,76,62,47,77,75,51,76,40,78,26,22,14,17,80,78,5,42,28,54,32,75,40,79,50,74,46,59,94,60,46,49,32,28,39,34,61,72,44,48,76,50,88,62,31,58,46,77,29,89,92,24,43,60,26,70,45,81,55,50,74,91,71,86,54,92,62,52,66,37,77,35,59,67,30,33,22,28,30,78,65,60,50,89,65,37,72,64,57,52,52,66,60,61,70,69,78,119

Organism: Ensete ventricosum (NCBI:txid4639)

Radius of gyration: 26.39 Å; Cα contacts (8 Å, |Δi|>4): 353; chains: 1; bounding box: 38×42×103 Å

Foldseek 3Di:
DVVVVVVVVVVVVCCVVVVVVVVVVPPPPPPQALWFKEKEFAWEPQALLLDDDPPIATFADQADPDPPPPPCVVVVVCVVVCVPDVDDDDDDPPPDPLAQFFKKKWKAFQVPRHTDDIWTWGAHRRRMTITTGGHADDPRIWMKMAGRAGNDPQFTAFRPPQGIWTWHRHPVPPDPDSYTYTYHHYTYGNDHDPPSVVRVVVVVVPPD